Protein AF-A0A014NA94-F1 (afdb_monomer_lite)

Organism: NCBI:txid568076

pLDDT: mean 74.22, std 22.69, range [25.56, 96.12]

Secondary structure (DSSP, 8-state):
---PPPPHHHHHGGGSS-HHHHHHHHHHHHHHHHHHHHHTS-HHHHHHHH------SSHHHHHT-HHHHHHHT--TT-HHHHHHHHHHHHHSSS-HHHHT-GGGTEEEPPPS-GGGTTS--PPPPPPHHHHHHHHHHHT-GGGTT-HHHHHHHHHHHHHHHTT--S---PPPPPS--HHHHHHHHHHTS--SS-HHHHHHHHHHHHHHTT-PPPHHHHHHHHHHHHHHTTGGG------SSS--EEE-HHHHHHHHHHHHHHSS--SS----HHHHHHHHHTT---TTSSSPTTTHHHHHHHHHHHHHHHHHHHHHHHHHHT-PPPP------------------------------------------------

Foldseek 3Di:
DDPDDDDPVVVVVCVVQDLLNVLLVVLQVLLVVLQVVLVVDDPVLLCVAQNDPDAFPDNVCLVPALQNVQLVPQFLVVVLLLLLQLLCCRQQVHGVCVLQFVLQLGAADDDDDPPPPPDDDHGHDDDSLLSLLSSLVSSDCVCVSHSLLSSLLQVLLLCLLLQPQAAGQRRDDDDPFPLVVVLRVLNRDRDPGRSLVVLVVVQVVQVVVVHHHDLSSQLSNQLSVQSNVNNPPDNDFAPDVVTHRHGYSSSSVSSQRSVCVSCCDPVSDRDRSSSSCVSNVVVHDSCSTPDHSVCSSVSVVSNRSVSVVVSVVVVVVVVVVVDDPDPDPDDDDDDDDDDDDDDDDDDDDDDDDDDDDDDDDDDDDDDDDDDDDDD

Radius of gyration: 31.01 Å; chains: 1; bounding box: 112×70×84 Å

Sequence (375 aa):
MAPTSPSAEEWFNLAEASPLEIAACGFVQRWEAAVSEFNQREAHDLDSLLGPDRPPTDIQSWQKSWTKLEFERISKSNVHLLRAWKLCCNFLHASPIAILSPRHGITCERSESQETARSGNQYALWSEAFCQALSCLVCHPIWGQKAKRLTAAIQFAAICRLDDRRPWTLASYSTGCRDMKRLRKIVSSQRNQPLHELCENYSLEQMACGQEPSSHYMLFCHIGTYARENQGRMTNHSQDFPPRLAVHISDLEAITKAIHHHYPGSKRLDLMYSDIIGGAATKIRLQNAFPSSSELKNTHIRSFLNELRLVRQDVSSNKSVSRAPPPTTTTSITTTATEGASSRRPAGIEKKRKGAWGNRHKHDKRRREGGCEAE

Structure (mmCIF, N/CA/C/O backbone):
data_AF-A0A014NA94-F1
#
_entry.id   AF-A0A014NA94-F1
#
loop_
_atom_site.group_PDB
_atom_site.id
_atom_site.type_symbol
_atom_site.label_atom_id
_atom_site.label_alt_id
_atom_site.label_comp_id
_atom_site.label_asym_id
_atom_site.label_entity_id
_atom_site.label_seq_id
_atom_site.pdbx_PDB_ins_code
_atom_site.Cartn_x
_atom_site.Cartn_y
_atom_site.Cartn_z
_atom_site.occupancy
_atom_site.B_iso_or_equiv
_atom_site.auth_seq_id
_atom_site.auth_comp_id
_atom_site.auth_asym_id
_atom_site.auth_atom_id
_atom_site.pdbx_PDB_model_num
ATOM 1 N N . MET A 1 1 ? -31.174 -31.150 -18.984 1.00 37.06 1 MET A N 1
ATOM 2 C CA . MET A 1 1 ? -31.347 -30.112 -20.026 1.00 37.06 1 MET A CA 1
ATOM 3 C C . MET A 1 1 ? -30.171 -29.157 -19.930 1.00 37.06 1 MET A C 1
ATOM 5 O O . MET A 1 1 ? -29.740 -28.892 -18.815 1.00 37.06 1 MET A O 1
ATOM 9 N N . ALA A 1 2 ? -29.609 -28.718 -21.057 1.00 33.16 2 ALA A N 1
ATOM 10 C CA . ALA A 1 2 ? -28.526 -27.733 -21.054 1.00 33.16 2 ALA A CA 1
ATOM 11 C C . ALA A 1 2 ? -29.065 -26.346 -20.647 1.00 33.16 2 ALA A C 1
ATOM 13 O O . ALA A 1 2 ? -30.226 -26.063 -20.951 1.00 33.16 2 ALA A O 1
ATOM 14 N N . PRO A 1 3 ? -28.263 -25.484 -19.993 1.00 37.41 3 PRO A N 1
ATOM 15 C CA . PRO A 1 3 ? -28.647 -24.095 -19.785 1.00 37.41 3 PRO A CA 1
ATOM 16 C C . PRO A 1 3 ? -28.690 -23.394 -21.146 1.00 37.41 3 PRO A C 1
ATOM 18 O O . PRO A 1 3 ? -27.667 -23.241 -21.814 1.00 37.41 3 PRO A O 1
ATOM 21 N N . THR A 1 4 ? -29.886 -23.005 -21.577 1.00 45.97 4 THR A N 1
ATOM 22 C CA . THR A 1 4 ? -30.078 -22.162 -22.757 1.00 45.97 4 THR A CA 1
ATOM 23 C C . THR A 1 4 ? -29.421 -20.809 -22.521 1.00 45.97 4 THR A C 1
ATOM 25 O O . THR A 1 4 ? -29.659 -20.183 -21.489 1.00 45.97 4 THR A O 1
ATOM 28 N N . SER A 1 5 ? -28.604 -20.357 -23.473 1.00 41.91 5 SER A N 1
ATOM 29 C CA . SER A 1 5 ? -28.065 -18.997 -23.463 1.00 41.91 5 SER A CA 1
ATOM 30 C C . SER A 1 5 ? -29.211 -17.978 -23.380 1.00 41.91 5 SER A C 1
ATOM 32 O O . SER A 1 5 ? -30.205 -18.173 -24.086 1.00 41.91 5 SER A O 1
ATOM 34 N N . PRO A 1 6 ? -29.089 -16.914 -22.564 1.00 41.91 6 PRO A N 1
ATOM 35 C CA . PRO A 1 6 ? -30.139 -15.910 -22.426 1.00 41.91 6 PRO A CA 1
ATOM 36 C C . PRO A 1 6 ? -30.446 -15.237 -23.767 1.00 41.91 6 PRO A C 1
ATOM 38 O O . PRO A 1 6 ? -29.548 -15.050 -24.599 1.00 41.91 6 PRO A O 1
ATOM 41 N N . SER A 1 7 ? -31.718 -14.903 -23.983 1.00 51.91 7 SER A N 1
ATOM 42 C CA . SER A 1 7 ? -32.206 -14.366 -25.255 1.00 51.91 7 SER A CA 1
ATOM 43 C C . SER A 1 7 ? -31.664 -12.955 -25.510 1.00 51.91 7 SER A C 1
ATOM 45 O O . SER A 1 7 ? -31.236 -12.257 -24.590 1.00 51.91 7 SER A O 1
ATOM 47 N N . ALA A 1 8 ? -31.698 -12.495 -26.764 1.00 39.84 8 ALA A N 1
ATOM 48 C CA . ALA A 1 8 ? -31.240 -11.146 -27.106 1.00 39.84 8 ALA A CA 1
ATOM 49 C C . ALA A 1 8 ? -31.996 -10.036 -26.342 1.00 39.84 8 ALA A C 1
ATOM 51 O O . ALA A 1 8 ? -31.423 -8.980 -26.089 1.00 39.84 8 ALA A O 1
ATOM 52 N N . GLU A 1 9 ? -33.241 -10.280 -25.921 1.00 39.38 9 GLU A N 1
ATOM 53 C CA . GLU A 1 9 ? -34.047 -9.327 -25.144 1.00 39.38 9 GLU A CA 1
ATOM 54 C C . GLU A 1 9 ? -33.612 -9.260 -23.668 1.00 39.38 9 GLU A C 1
ATOM 56 O O . GLU A 1 9 ? -33.611 -8.182 -23.075 1.00 39.38 9 GLU A O 1
ATOM 61 N N . GLU A 1 10 ? -33.121 -10.363 -23.090 1.00 44.69 10 GLU A N 1
ATOM 62 C CA . GLU A 1 10 ? -32.532 -10.364 -21.739 1.00 44.69 10 GLU A CA 1
ATOM 63 C C . GLU A 1 10 ? -31.218 -9.563 -21.677 1.00 44.69 10 GLU A C 1
ATOM 65 O O . GLU A 1 10 ? -30.875 -9.013 -20.629 1.00 44.69 10 GLU A O 1
ATOM 70 N N . TRP A 1 11 ? -30.511 -9.415 -22.805 1.00 41.38 11 TRP A N 1
ATOM 71 C CA . TRP A 1 11 ? -29.369 -8.499 -22.921 1.00 41.38 11 TRP A CA 1
ATOM 72 C C . TRP A 1 11 ? -29.777 -7.027 -23.070 1.00 41.38 11 TRP A C 1
ATOM 74 O O . TRP A 1 11 ? -28.987 -6.154 -22.715 1.00 41.38 11 TRP A O 1
ATOM 84 N N . PHE A 1 12 ? -30.986 -6.722 -23.555 1.00 36.75 12 PHE A N 1
ATOM 85 C CA . PHE A 1 12 ? -31.452 -5.338 -23.708 1.00 36.75 12 PHE A CA 1
ATOM 86 C C . PHE A 1 12 ? -31.904 -4.707 -22.383 1.00 36.75 12 PHE A C 1
ATOM 88 O O . PHE A 1 12 ? -31.668 -3.520 -22.171 1.00 36.75 12 PHE A O 1
ATOM 95 N N . ASN A 1 13 ? -32.431 -5.492 -21.438 1.00 40.06 13 ASN A N 1
ATOM 96 C CA . ASN A 1 13 ? -32.772 -4.994 -20.094 1.00 40.06 13 ASN A CA 1
ATOM 97 C C . ASN A 1 13 ? -31.542 -4.698 -19.205 1.00 40.06 13 ASN A C 1
ATOM 99 O O . ASN A 1 13 ? -31.680 -4.127 -18.127 1.00 40.06 13 ASN A O 1
ATOM 103 N N . LEU A 1 14 ? -30.321 -5.000 -19.666 1.00 41.44 14 LEU A N 1
ATOM 104 C CA . LEU A 1 14 ? -29.081 -4.502 -19.053 1.00 41.44 14 LEU A CA 1
ATOM 105 C C . LEU A 1 14 ? -28.771 -3.032 -19.409 1.00 41.44 14 LEU A C 1
ATOM 107 O O . LEU A 1 14 ? -27.775 -2.500 -18.926 1.00 41.44 14 LEU A O 1
ATOM 111 N N . ALA A 1 15 ? -29.608 -2.365 -20.215 1.00 39.06 15 ALA A N 1
ATOM 112 C CA . ALA A 1 15 ? -29.442 -0.957 -20.579 1.00 39.06 15 ALA A CA 1
ATOM 113 C C . ALA A 1 15 ? -29.847 0.047 -19.477 1.00 39.06 15 ALA A C 1
ATOM 115 O O . ALA A 1 15 ? -29.429 1.201 -19.546 1.00 39.06 15 ALA A O 1
ATOM 116 N N . GLU A 1 16 ? -30.623 -0.357 -18.461 1.00 53.88 16 GLU A N 1
ATOM 117 C CA . GLU A 1 16 ? -30.972 0.531 -17.333 1.00 53.88 16 GLU A CA 1
ATOM 118 C C . GLU A 1 16 ? -29.813 0.710 -16.339 1.00 53.88 16 GLU A C 1
ATOM 120 O O . GLU A 1 16 ? -29.640 1.783 -15.759 1.00 53.88 16 GLU A O 1
ATOM 125 N N . ALA A 1 17 ? -28.985 -0.322 -16.155 1.00 58.34 17 ALA A N 1
ATOM 126 C CA . ALA A 1 17 ? -27.834 -0.258 -15.265 1.00 58.34 17 ALA A CA 1
ATOM 127 C C . ALA A 1 17 ? -26.659 0.432 -15.967 1.00 58.34 17 ALA A C 1
ATOM 129 O O . ALA A 1 17 ? -26.049 -0.115 -16.888 1.00 58.34 17 ALA A O 1
ATOM 130 N N . SER A 1 18 ? -26.284 1.619 -15.483 1.00 73.12 18 SER A N 1
ATOM 131 C CA . SER A 1 18 ? -25.073 2.300 -15.947 1.00 73.12 18 SER A CA 1
ATOM 132 C C . SER A 1 18 ? -23.852 1.364 -15.870 1.00 73.12 18 SER A C 1
ATOM 134 O O . SER A 1 18 ? -23.713 0.629 -14.886 1.00 73.12 18 SER A O 1
ATOM 136 N N . PRO A 1 19 ? -22.902 1.446 -16.825 1.00 79.50 19 PRO A N 1
ATOM 137 C CA . PRO A 1 19 ? -21.524 0.983 -16.665 1.00 79.50 19 PRO A CA 1
ATOM 138 C C . PRO A 1 19 ? -20.988 0.991 -15.225 1.00 79.50 19 PRO A C 1
ATOM 140 O O . PRO A 1 19 ? -20.464 -0.012 -14.729 1.00 79.50 19 PRO A O 1
ATOM 143 N N . LEU A 1 20 ? -21.157 2.121 -14.535 1.00 80.69 20 LEU A N 1
ATOM 144 C CA . LEU A 1 20 ? -20.650 2.325 -13.183 1.00 80.69 20 LEU A CA 1
ATOM 145 C C . LEU A 1 20 ? -21.376 1.472 -12.147 1.00 80.69 20 LEU A C 1
ATOM 147 O O . LEU A 1 20 ? -20.749 0.966 -11.219 1.00 80.69 20 LEU A O 1
ATOM 151 N N . GLU A 1 21 ? -22.675 1.262 -12.325 1.00 83.38 21 GLU A N 1
ATOM 152 C CA . GLU A 1 21 ? -23.469 0.413 -11.451 1.00 83.38 21 GLU A CA 1
ATOM 153 C C . GLU A 1 21 ? -23.086 -1.061 -11.598 1.00 83.38 21 GLU A C 1
ATOM 155 O O . GLU A 1 21 ? -22.894 -1.735 -10.588 1.00 83.38 21 GLU A O 1
ATOM 160 N N . ILE A 1 22 ? -22.870 -1.544 -12.826 1.00 83.88 22 ILE A N 1
ATOM 161 C CA . ILE A 1 22 ? -22.390 -2.913 -13.075 1.00 83.88 22 ILE A CA 1
ATOM 162 C C . ILE A 1 22 ? -21.017 -3.121 -12.417 1.00 83.88 22 ILE A C 1
ATOM 164 O O . ILE A 1 22 ? -20.804 -4.104 -11.701 1.00 83.88 22 ILE A O 1
ATOM 168 N N . ALA A 1 23 ? -20.091 -2.174 -12.600 1.00 84.00 23 ALA A N 1
ATOM 169 C CA . ALA A 1 23 ? -18.759 -2.235 -12.004 1.00 84.00 23 ALA A CA 1
ATOM 170 C C . ALA A 1 23 ? -18.796 -2.177 -10.463 1.00 84.00 23 ALA A C 1
ATOM 172 O O . ALA A 1 23 ? -18.099 -2.952 -9.799 1.00 84.00 23 ALA A O 1
ATOM 173 N N . ALA A 1 24 ? -19.635 -1.309 -9.889 1.00 87.50 24 ALA A N 1
ATOM 174 C CA . ALA A 1 24 ? -19.841 -1.191 -8.448 1.00 87.50 24 ALA A CA 1
ATOM 175 C C . ALA A 1 24 ? -20.487 -2.453 -7.852 1.00 87.50 24 ALA A C 1
ATOM 177 O O . ALA A 1 24 ? -20.010 -2.961 -6.841 1.00 87.50 24 ALA A O 1
ATOM 178 N N . CYS A 1 25 ? -21.511 -3.025 -8.491 1.00 89.00 25 CYS A N 1
ATOM 179 C CA . CYS A 1 25 ? -22.118 -4.291 -8.068 1.00 89.00 25 CYS A CA 1
ATOM 180 C C . CYS A 1 25 ? -21.107 -5.448 -8.116 1.00 89.00 25 CYS A C 1
ATOM 182 O O . CYS A 1 25 ? -20.992 -6.207 -7.153 1.00 89.00 25 CYS A O 1
ATOM 184 N N . GLY A 1 26 ? -20.287 -5.530 -9.170 1.00 87.69 26 GLY A N 1
ATOM 185 C CA . GLY A 1 26 ? -19.186 -6.493 -9.243 1.00 87.69 26 GLY A CA 1
ATOM 186 C C . GLY A 1 26 ? -18.105 -6.273 -8.174 1.00 87.69 26 GLY A C 1
ATOM 187 O O . GLY A 1 26 ? -17.445 -7.226 -7.759 1.00 87.69 26 GLY A O 1
ATOM 188 N N . PHE A 1 27 ? -17.908 -5.040 -7.693 1.00 88.25 27 PHE A N 1
ATOM 189 C CA . PHE A 1 27 ? -17.065 -4.759 -6.526 1.00 88.25 27 PHE A CA 1
ATOM 190 C C . PHE A 1 27 ? -17.717 -5.259 -5.230 1.00 88.25 27 PHE A C 1
ATOM 192 O O . PHE A 1 27 ? -17.044 -5.921 -4.439 1.00 88.25 27 PHE A O 1
ATOM 199 N N . VAL A 1 28 ? -19.010 -4.983 -5.018 1.00 89.81 28 VAL A N 1
ATOM 200 C CA . VAL A 1 28 ? -19.770 -5.427 -3.833 1.00 89.81 28 VAL A CA 1
ATOM 201 C C . VAL A 1 28 ? -19.714 -6.948 -3.690 1.00 89.81 28 VAL A C 1
ATOM 203 O O . VAL A 1 28 ? -19.371 -7.434 -2.618 1.00 89.81 28 VAL A O 1
ATOM 206 N N . GLN A 1 29 ? -19.915 -7.697 -4.778 1.00 90.94 29 GLN A N 1
ATOM 207 C CA . GLN A 1 29 ? -19.801 -9.161 -4.775 1.00 90.94 29 GLN A CA 1
ATOM 208 C C . GLN A 1 29 ? -18.409 -9.648 -4.334 1.00 90.94 29 GLN A C 1
ATOM 210 O O . GLN A 1 29 ? -18.301 -10.573 -3.529 1.00 90.94 29 GLN A O 1
ATOM 215 N N . ARG A 1 30 ? -17.324 -9.008 -4.807 1.00 89.31 30 ARG A N 1
ATOM 216 C CA . ARG A 1 30 ? -15.955 -9.334 -4.355 1.00 89.31 30 ARG A CA 1
ATOM 217 C C . ARG A 1 30 ? -15.745 -9.009 -2.878 1.00 89.31 30 ARG A C 1
ATOM 219 O O . ARG A 1 30 ? -15.059 -9.762 -2.195 1.00 89.31 30 ARG A O 1
ATOM 226 N N . TRP A 1 31 ? -16.315 -7.907 -2.393 1.00 90.38 31 TRP A N 1
ATOM 227 C CA . TRP A 1 31 ? -16.280 -7.545 -0.977 1.00 90.38 31 TRP A CA 1
ATOM 228 C C . TRP A 1 31 ? -17.009 -8.583 -0.111 1.00 90.38 31 TRP A C 1
ATOM 230 O O . TRP A 1 31 ? -16.447 -9.051 0.874 1.00 90.38 31 TRP A O 1
ATOM 240 N N . GLU A 1 32 ? -18.225 -8.981 -0.485 1.00 91.06 32 GLU A N 1
ATOM 241 C CA . GLU A 1 32 ? -19.022 -9.961 0.264 1.00 91.06 32 GLU A CA 1
ATOM 242 C C . GLU A 1 32 ? -18.348 -11.338 0.302 1.00 91.06 32 GLU A C 1
ATOM 244 O O . GLU A 1 32 ? -18.256 -11.946 1.369 1.00 91.06 32 GLU A O 1
ATOM 249 N N . ALA A 1 33 ? -17.791 -11.788 -0.828 1.00 89.81 33 ALA A N 1
ATOM 250 C CA . ALA A 1 33 ? -16.970 -12.994 -0.890 1.00 89.81 33 ALA A CA 1
ATOM 251 C C . ALA A 1 33 ? -15.737 -12.903 0.028 1.00 89.81 33 ALA A C 1
ATOM 253 O O . ALA A 1 33 ? -15.497 -13.820 0.809 1.00 89.81 33 ALA A O 1
ATOM 254 N N . ALA A 1 34 ? -14.999 -11.787 -0.006 1.00 87.88 34 ALA A N 1
ATOM 255 C CA . ALA A 1 34 ? -13.818 -11.581 0.834 1.00 87.88 34 ALA A CA 1
ATOM 256 C C . ALA A 1 34 ? -14.146 -11.545 2.340 1.00 87.88 34 ALA A C 1
ATOM 258 O O . ALA A 1 34 ? -13.392 -12.093 3.140 1.00 87.88 34 ALA A O 1
ATOM 259 N N . VAL A 1 35 ? -15.281 -10.953 2.730 1.00 88.56 35 VAL A N 1
ATOM 260 C CA . VAL A 1 35 ? -15.764 -10.962 4.125 1.00 88.56 35 VAL A CA 1
ATOM 261 C C . VAL A 1 35 ? -16.215 -12.354 4.556 1.00 88.56 35 VAL A C 1
ATOM 263 O O . VAL A 1 35 ? -15.929 -12.759 5.680 1.00 88.56 35 VAL A O 1
ATOM 266 N N . SER A 1 36 ? -16.890 -13.103 3.681 1.00 87.88 36 SER A N 1
ATOM 267 C CA . SER A 1 36 ? -17.268 -14.493 3.958 1.00 87.88 36 SER A CA 1
ATOM 268 C C . SER A 1 36 ? -16.032 -15.375 4.157 1.00 87.88 36 SER A C 1
ATOM 270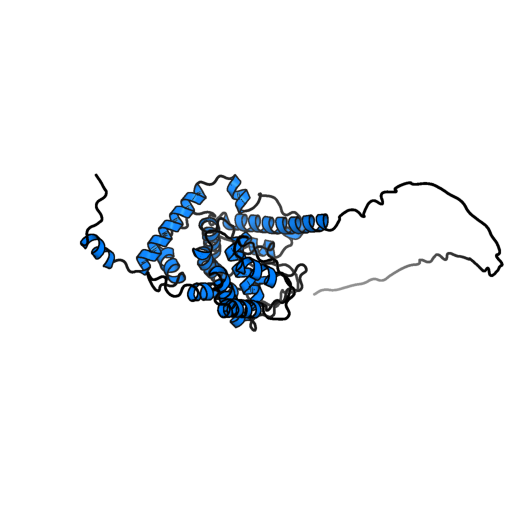 O O . SER A 1 36 ? -15.950 -16.092 5.150 1.00 87.88 36 SER A O 1
ATOM 272 N N . GLU A 1 37 ? -15.037 -15.260 3.273 1.00 87.06 37 GLU A N 1
ATOM 273 C CA . GLU A 1 37 ? -13.762 -15.977 3.383 1.00 87.06 37 GLU A CA 1
ATOM 274 C C . GLU A 1 37 ? -13.002 -15.592 4.662 1.00 87.06 37 GLU A C 1
ATOM 276 O O . GLU A 1 37 ? -12.490 -16.461 5.363 1.00 87.06 37 GLU A O 1
ATOM 281 N N . PHE A 1 38 ? -12.954 -14.300 5.009 1.00 84.25 38 PHE A N 1
ATOM 282 C CA . PHE A 1 38 ? -12.301 -13.845 6.235 1.00 84.25 38 PHE A CA 1
ATOM 283 C C . PHE A 1 38 ? -13.004 -14.372 7.492 1.00 84.25 38 PHE A C 1
ATOM 285 O O . PHE A 1 38 ? -12.339 -14.819 8.422 1.00 84.25 38 PHE A O 1
ATOM 292 N N . ASN A 1 39 ? -14.338 -14.354 7.527 1.00 83.00 39 ASN A N 1
ATOM 293 C CA . ASN A 1 39 ? -15.117 -14.788 8.690 1.00 83.00 39 ASN A CA 1
ATOM 294 C C . ASN A 1 39 ? -15.151 -16.319 8.877 1.00 83.00 39 ASN A C 1
ATOM 296 O O . ASN A 1 39 ? -15.593 -16.782 9.925 1.00 83.00 39 ASN A O 1
ATOM 300 N N . GLN A 1 40 ? -14.683 -17.100 7.897 1.00 82.38 40 GLN A N 1
ATOM 301 C CA . GLN A 1 40 ? -14.474 -18.551 8.019 1.00 82.38 40 GLN A CA 1
ATOM 302 C C . GLN A 1 40 ? -13.129 -18.919 8.674 1.00 82.38 40 GLN A C 1
ATOM 304 O O . GLN A 1 40 ? -12.876 -20.096 8.920 1.00 82.38 40 GLN A O 1
ATOM 309 N N . ARG A 1 41 ? -12.257 -17.937 8.938 1.00 78.94 41 ARG A N 1
ATOM 310 C CA . ARG A 1 41 ? -10.919 -18.150 9.506 1.00 78.94 41 ARG A CA 1
ATOM 311 C C . ARG A 1 41 ? -10.956 -18.383 11.014 1.00 78.94 41 ARG A C 1
ATOM 313 O O . ARG A 1 41 ? -11.792 -17.826 11.725 1.00 78.94 41 ARG A O 1
ATOM 320 N N . GLU A 1 42 ? -10.023 -19.189 11.509 1.00 71.31 42 GLU A N 1
ATOM 321 C CA . GLU A 1 42 ? -9.949 -19.539 12.928 1.00 71.31 42 GLU A CA 1
ATOM 322 C C . GLU A 1 42 ? -9.236 -18.454 13.751 1.00 71.31 42 GLU A C 1
ATOM 324 O O . GLU A 1 42 ? -8.530 -17.590 13.230 1.00 71.31 42 GLU A O 1
ATOM 329 N N . ALA A 1 43 ? -9.348 -18.519 15.082 1.00 60.81 43 ALA A N 1
ATOM 330 C CA . ALA A 1 43 ? -8.683 -17.571 15.982 1.00 60.81 43 ALA A CA 1
ATOM 331 C C . ALA A 1 43 ? -7.148 -17.519 15.793 1.00 60.81 43 ALA A C 1
ATOM 333 O O . ALA A 1 43 ? -6.540 -16.463 15.975 1.00 60.81 43 ALA A O 1
ATOM 334 N N . HIS A 1 44 ? -6.523 -18.625 15.372 1.00 61.22 44 HIS A N 1
ATOM 335 C CA . HIS A 1 44 ? -5.097 -18.683 15.030 1.00 61.22 44 HIS A CA 1
ATOM 336 C C . HIS A 1 44 ? -4.732 -17.802 13.815 1.00 61.22 44 HIS A C 1
ATOM 338 O O . HIS A 1 44 ? -3.637 -17.238 13.752 1.00 61.22 44 HIS A O 1
ATOM 344 N N . ASP A 1 45 ? -5.650 -17.598 12.870 1.00 74.88 45 ASP A N 1
ATOM 345 C CA . ASP A 1 45 ? -5.404 -16.747 11.702 1.00 74.88 45 ASP A CA 1
ATOM 346 C C . ASP A 1 45 ? -5.341 -15.261 12.079 1.00 74.88 45 ASP A C 1
ATOM 348 O O . ASP A 1 45 ? -4.680 -14.466 11.404 1.00 74.88 45 ASP A O 1
ATOM 352 N N . LEU A 1 46 ? -5.944 -14.882 13.211 1.00 81.38 46 LEU A N 1
ATOM 353 C CA . LEU A 1 46 ? -5.811 -13.544 13.776 1.00 81.38 46 LEU A CA 1
ATOM 354 C C . LEU A 1 46 ? -4.403 -13.293 14.345 1.00 81.38 46 LEU A C 1
ATOM 356 O O . LEU A 1 46 ? -3.873 -12.189 14.206 1.00 81.38 46 LEU A O 1
ATOM 360 N N . ASP A 1 47 ? -3.760 -14.318 14.911 1.00 84.88 47 ASP A N 1
ATOM 361 C CA . ASP A 1 47 ? -2.343 -14.284 15.294 1.00 84.88 47 ASP A CA 1
ATOM 362 C C . ASP A 1 47 ? -1.429 -14.183 14.060 1.00 84.88 47 ASP A C 1
ATOM 364 O O . ASP A 1 47 ? -0.427 -13.470 14.102 1.00 84.88 47 ASP A O 1
ATOM 368 N N . SER A 1 48 ? -1.801 -14.803 12.936 1.00 83.88 48 SER A N 1
ATOM 369 C CA . SER A 1 48 ? -1.096 -14.650 11.651 1.00 83.88 48 SER A CA 1
ATOM 370 C C . SER A 1 48 ? -1.231 -13.235 11.058 1.00 83.88 48 SER A C 1
ATOM 372 O O . SER A 1 48 ? -0.283 -12.696 10.484 1.00 83.88 48 SER A O 1
ATOM 374 N N . LEU A 1 49 ? -2.393 -12.595 11.239 1.00 87.12 49 LEU A N 1
ATOM 375 C CA . LEU A 1 49 ? -2.710 -11.257 10.721 1.00 87.12 49 LEU A CA 1
ATOM 376 C C . LEU A 1 49 ? -2.144 -10.107 11.572 1.00 87.12 49 LEU A C 1
ATOM 378 O O . LEU A 1 49 ? -1.689 -9.094 11.035 1.00 87.12 49 LEU A O 1
ATOM 382 N N . LEU A 1 50 ? -2.235 -10.223 12.900 1.00 89.56 50 LEU A N 1
ATOM 383 C CA . LEU A 1 50 ? -1.891 -9.164 13.857 1.00 89.56 50 LEU A CA 1
ATOM 384 C C . LEU A 1 50 ? -0.583 -9.430 14.608 1.00 89.56 50 LEU A C 1
ATOM 386 O O . LEU A 1 50 ? -0.107 -8.552 15.326 1.00 89.56 50 LEU A O 1
ATOM 390 N N . GLY A 1 51 ? -0.024 -10.634 14.491 1.00 88.12 51 GLY A N 1
ATOM 391 C CA . GLY A 1 51 ? 0.963 -11.155 15.428 1.00 88.12 51 GLY A CA 1
ATOM 392 C C . GLY A 1 51 ? 0.344 -11.609 16.750 1.00 88.12 51 GLY A C 1
ATOM 393 O O . GLY A 1 51 ? -0.805 -11.267 17.053 1.00 88.12 51 GLY A O 1
ATOM 394 N N . PRO A 1 52 ? 1.103 -12.342 17.580 1.00 85.94 52 PRO A N 1
ATOM 395 C CA . PRO A 1 52 ? 0.602 -12.883 18.836 1.00 85.94 52 PRO A CA 1
ATOM 396 C C . PRO A 1 52 ? 0.290 -11.776 19.843 1.00 85.94 52 PRO A C 1
ATOM 398 O O . PRO A 1 52 ? 1.048 -10.803 19.957 1.00 85.94 52 PRO A O 1
ATOM 401 N N . ASP A 1 53 ? -0.792 -11.948 20.605 1.00 85.75 53 ASP A N 1
ATOM 402 C CA . ASP A 1 53 ? -1.159 -11.002 21.660 1.00 85.75 53 ASP A CA 1
ATOM 403 C C . ASP A 1 53 ? -0.165 -11.089 22.821 1.00 85.75 53 ASP A C 1
ATOM 405 O O . ASP A 1 53 ? -0.159 -12.030 23.618 1.00 85.75 53 ASP A O 1
ATOM 409 N N . ARG A 1 54 ? 0.784 -10.152 22.845 1.00 81.94 54 ARG A N 1
ATOM 410 C CA . ARG A 1 54 ? 1.903 -10.136 23.788 1.00 81.94 54 ARG A CA 1
ATOM 411 C C . ARG A 1 54 ? 2.293 -8.701 24.107 1.00 81.94 54 ARG A C 1
ATOM 413 O O . ARG A 1 54 ? 2.389 -7.893 23.174 1.00 81.94 54 ARG A O 1
ATOM 420 N N . PRO A 1 55 ? 2.639 -8.400 25.372 1.00 80.69 55 PRO A N 1
ATOM 421 C CA . PRO A 1 55 ? 3.073 -7.069 25.767 1.00 80.69 55 PRO A CA 1
ATOM 422 C C . PRO A 1 55 ? 4.298 -6.590 24.960 1.00 80.69 55 PRO A C 1
ATOM 424 O O . PRO A 1 55 ? 5.044 -7.402 24.386 1.00 80.69 55 PRO A O 1
ATOM 427 N N . PRO A 1 56 ? 4.534 -5.266 24.911 1.00 78.88 56 PRO A N 1
ATOM 428 C CA . PRO A 1 56 ? 5.737 -4.704 24.312 1.00 78.88 56 PRO A CA 1
ATOM 429 C C . PRO A 1 56 ? 6.993 -5.328 24.925 1.00 78.88 56 PRO A C 1
ATOM 431 O O . PRO A 1 56 ? 7.081 -5.488 26.138 1.00 78.88 56 PRO A O 1
ATOM 434 N N . THR A 1 57 ? 8.000 -5.618 24.099 1.00 76.88 57 THR A N 1
ATOM 435 C CA . THR A 1 57 ? 9.297 -6.138 24.574 1.00 76.88 57 THR A CA 1
ATOM 436 C C . THR A 1 57 ? 10.016 -5.163 25.515 1.00 76.88 57 THR A C 1
ATOM 438 O O . THR A 1 57 ? 10.807 -5.588 26.345 1.00 76.88 57 THR A O 1
ATOM 441 N N . ASP A 1 58 ? 9.734 -3.865 25.395 1.00 81.81 58 ASP A N 1
ATOM 442 C CA . ASP A 1 58 ? 10.123 -2.844 26.366 1.00 81.81 58 ASP A CA 1
ATOM 443 C C . ASP A 1 58 ? 8.869 -2.067 26.782 1.00 81.81 58 ASP A C 1
ATOM 445 O O . ASP A 1 58 ? 8.401 -1.168 26.077 1.00 81.81 58 ASP A O 1
ATOM 449 N N . ILE A 1 59 ? 8.291 -2.472 27.914 1.00 80.62 59 ILE A N 1
ATOM 450 C CA . ILE A 1 59 ? 7.065 -1.879 28.454 1.00 80.62 59 ILE A CA 1
ATOM 451 C C . ILE A 1 59 ? 7.320 -0.432 28.894 1.00 80.62 59 ILE A C 1
ATOM 453 O O . ILE A 1 59 ? 6.470 0.423 28.661 1.00 80.62 59 ILE A O 1
ATOM 457 N N . GLN A 1 60 ? 8.476 -0.125 29.492 1.00 77.00 60 GLN A N 1
ATOM 458 C CA . GLN A 1 60 ? 8.747 1.215 30.023 1.00 77.00 60 GLN A CA 1
ATOM 459 C C . GLN A 1 60 ? 8.936 2.246 28.904 1.00 77.00 60 GLN A C 1
ATOM 461 O O . GLN A 1 60 ? 8.402 3.352 29.003 1.00 77.00 60 GLN A O 1
ATOM 466 N N . SER A 1 61 ? 9.634 1.878 27.824 1.00 81.25 61 SER A N 1
ATOM 467 C CA . SER A 1 61 ? 9.736 2.708 26.620 1.00 81.25 61 SER A CA 1
ATOM 468 C C . SER A 1 61 ? 8.373 2.887 25.947 1.00 81.25 61 SER A C 1
ATOM 470 O O . SER A 1 61 ? 7.996 4.016 25.638 1.00 81.25 61 SER A O 1
ATOM 472 N N . TRP A 1 62 ? 7.586 1.813 25.793 1.00 83.81 62 TRP A N 1
ATOM 473 C CA . TRP A 1 62 ? 6.247 1.896 25.197 1.00 83.81 62 TRP A CA 1
ATOM 474 C C . TRP A 1 62 ? 5.302 2.814 25.981 1.00 83.81 62 TRP A C 1
ATOM 476 O O . TRP A 1 62 ? 4.664 3.681 25.383 1.00 83.81 62 TRP A O 1
ATOM 486 N N . GLN A 1 63 ? 5.242 2.670 27.309 1.00 82.50 63 GLN A N 1
ATOM 487 C CA . GLN A 1 63 ? 4.361 3.470 28.170 1.00 82.50 63 GLN A CA 1
ATOM 488 C C . GLN A 1 63 ? 4.672 4.973 28.118 1.00 82.50 63 GLN A C 1
ATOM 490 O O . GLN A 1 63 ? 3.767 5.784 28.282 1.00 82.50 63 GLN A O 1
ATOM 495 N N . LYS A 1 64 ? 5.931 5.343 27.853 1.00 81.12 64 LYS A N 1
ATOM 496 C CA . LYS A 1 64 ? 6.382 6.736 27.698 1.00 81.12 64 LYS A CA 1
ATOM 497 C C . LYS A 1 64 ? 6.408 7.215 26.239 1.00 81.12 64 LYS A C 1
ATOM 499 O O . LYS A 1 64 ? 6.839 8.335 25.980 1.00 81.12 64 LYS A O 1
ATOM 504 N N . SER A 1 65 ? 6.004 6.381 25.279 1.00 79.75 65 SER A N 1
ATOM 505 C CA . SER A 1 65 ? 6.104 6.713 23.856 1.00 79.75 65 SER A CA 1
ATOM 506 C C . SER A 1 65 ? 4.940 7.583 23.377 1.00 79.75 65 SER A C 1
ATOM 508 O O . SER A 1 65 ? 3.774 7.296 23.647 1.00 79.75 65 SER A O 1
ATOM 510 N N . TRP A 1 66 ? 5.254 8.605 22.577 1.00 80.31 66 TRP A N 1
ATOM 511 C CA . TRP A 1 66 ? 4.251 9.415 21.878 1.00 80.31 66 TRP A CA 1
ATOM 512 C C . TRP A 1 66 ? 3.337 8.573 20.983 1.00 80.31 66 TRP A C 1
ATOM 514 O O . TRP A 1 66 ? 2.137 8.812 20.945 1.00 80.31 66 TRP A O 1
ATOM 524 N N . THR A 1 67 ? 3.876 7.533 20.343 1.00 83.00 67 THR A N 1
ATOM 525 C CA . THR A 1 67 ? 3.102 6.574 19.542 1.00 83.00 67 THR A CA 1
ATOM 526 C C . THR A 1 67 ? 1.985 5.902 20.345 1.00 83.00 67 THR A C 1
ATOM 528 O O . THR A 1 67 ? 0.876 5.750 19.840 1.00 83.00 67 THR A O 1
ATOM 531 N N . LYS A 1 68 ? 2.236 5.530 21.611 1.00 87.06 68 LYS A N 1
ATOM 532 C CA . LYS A 1 68 ? 1.186 4.992 22.485 1.00 87.06 68 LYS A CA 1
ATOM 533 C C . LYS A 1 68 ? 0.106 6.037 22.752 1.00 87.06 68 LYS A C 1
ATOM 535 O O . LYS A 1 68 ? -1.068 5.728 22.575 1.00 87.06 68 LYS A O 1
ATOM 540 N N . LEU A 1 69 ? 0.500 7.248 23.154 1.00 85.50 69 LEU A N 1
ATOM 541 C CA . LEU A 1 69 ? -0.435 8.342 23.446 1.00 85.50 69 LEU A CA 1
ATOM 542 C C . LEU A 1 69 ? -1.317 8.669 22.234 1.00 85.50 69 LEU A C 1
ATOM 544 O O . LEU A 1 69 ? -2.514 8.896 22.383 1.00 85.50 69 LEU A O 1
ATOM 548 N N . GLU A 1 70 ? -0.736 8.646 21.036 1.00 86.00 70 GLU A N 1
ATOM 549 C CA . GLU A 1 70 ? -1.450 8.899 19.790 1.00 86.00 70 GLU A CA 1
ATOM 550 C C . GLU A 1 70 ? -2.420 7.761 19.439 1.00 86.00 70 GLU A C 1
ATOM 552 O O . GLU A 1 70 ? -3.569 8.012 19.082 1.00 86.00 70 GLU A O 1
ATOM 557 N N . PHE A 1 71 ? -2.020 6.498 19.614 1.00 90.00 71 PHE A N 1
ATOM 558 C CA . PHE A 1 71 ? -2.909 5.357 19.365 1.00 90.00 71 PHE A CA 1
ATOM 559 C C . PHE A 1 71 ? -3.988 5.186 20.446 1.00 90.00 71 PHE A C 1
ATOM 561 O O . PHE A 1 71 ? -5.056 4.641 20.168 1.00 90.00 71 PHE A O 1
ATOM 568 N N . GLU A 1 72 ? -3.777 5.695 21.663 1.00 90.25 72 GLU A N 1
ATOM 569 C CA . GLU A 1 72 ? -4.817 5.744 22.698 1.00 90.25 72 GLU A CA 1
ATOM 570 C C . GLU A 1 72 ? -5.972 6.696 22.344 1.00 90.25 72 GLU A C 1
ATOM 572 O O . GLU A 1 72 ? -7.081 6.492 22.842 1.00 90.25 72 GLU A O 1
ATOM 577 N N . ARG A 1 73 ? -5.760 7.645 21.415 1.00 89.88 73 ARG A N 1
ATOM 578 C CA . ARG A 1 73 ? -6.808 8.519 20.849 1.00 89.88 73 ARG A CA 1
ATOM 579 C C . ARG A 1 73 ? -7.742 7.802 19.867 1.00 89.88 73 ARG A C 1
ATOM 581 O O . ARG A 1 73 ? -8.779 8.363 19.517 1.00 89.88 73 ARG A O 1
ATOM 588 N N . ILE A 1 74 ? -7.415 6.580 19.423 1.00 92.38 74 ILE A N 1
ATOM 589 C CA . ILE A 1 74 ? -8.272 5.810 18.509 1.00 92.38 74 ILE A CA 1
ATOM 590 C C . ILE A 1 74 ? -9.607 5.499 19.194 1.00 92.38 74 ILE A C 1
ATOM 592 O O . ILE A 1 74 ? -9.667 4.831 20.229 1.00 92.38 74 ILE A O 1
ATOM 596 N N . SER A 1 75 ? -10.690 5.951 18.571 1.00 90.50 75 SER A N 1
ATOM 597 C CA . SER A 1 75 ? -12.059 5.815 19.053 1.00 90.50 75 SER A CA 1
ATOM 598 C C . SER A 1 75 ? -13.025 5.452 17.915 1.00 90.50 75 SER A C 1
ATOM 600 O O . SER A 1 75 ? -12.635 5.284 16.757 1.00 90.50 75 SER A O 1
ATOM 602 N N . LYS A 1 76 ? -14.321 5.351 18.236 1.00 87.56 76 LYS A N 1
ATOM 603 C CA . LYS A 1 76 ? -15.378 5.032 17.263 1.00 87.56 76 LYS A CA 1
ATOM 604 C C . LYS A 1 76 ? -15.536 6.091 16.157 1.00 87.56 76 LYS A C 1
ATOM 606 O O . LYS A 1 76 ? -16.102 5.761 15.119 1.00 87.56 76 LYS A O 1
ATOM 611 N N . SER A 1 77 ? -15.039 7.320 16.344 1.00 88.12 77 SER A N 1
ATOM 612 C CA . SER A 1 77 ? -15.094 8.383 15.326 1.00 88.12 77 SER A CA 1
ATOM 613 C C . SER A 1 77 ? -14.065 8.221 14.202 1.00 88.12 77 SER A C 1
ATOM 615 O O . SER A 1 77 ? -14.219 8.835 13.150 1.00 88.12 77 SER A O 1
ATOM 617 N N . ASN A 1 78 ? -13.044 7.367 14.356 1.00 91.75 78 ASN A N 1
ATOM 618 C CA . ASN A 1 78 ? -12.014 7.135 13.335 1.00 91.75 78 ASN A CA 1
ATOM 619 C C . ASN A 1 78 ? -12.518 6.216 12.197 1.00 91.75 78 ASN A C 1
ATOM 621 O O . ASN A 1 78 ? -11.902 5.200 11.869 1.00 91.75 78 ASN A O 1
ATOM 625 N N . VAL A 1 79 ? -13.651 6.566 11.581 1.00 91.25 79 VAL A N 1
ATOM 626 C CA . VAL A 1 79 ? -14.374 5.729 10.606 1.00 91.25 79 VAL A CA 1
ATOM 627 C C . VAL A 1 79 ? -13.572 5.441 9.331 1.00 91.25 79 VAL A C 1
ATOM 629 O O . VAL A 1 79 ? -13.690 4.355 8.764 1.00 91.25 79 VAL A O 1
ATOM 632 N N . HIS A 1 80 ? -12.696 6.356 8.910 1.00 91.94 80 HIS A N 1
ATOM 633 C CA . HIS A 1 80 ? -11.829 6.166 7.739 1.00 91.94 80 HIS A CA 1
ATOM 634 C C . HIS A 1 80 ? -10.684 5.192 8.031 1.00 91.94 80 HIS A C 1
ATOM 636 O O . HIS A 1 80 ? -10.391 4.329 7.205 1.00 91.94 80 HIS A O 1
ATOM 642 N N . LEU A 1 81 ? -10.106 5.251 9.236 1.00 94.19 81 LEU A N 1
ATOM 643 C CA . LEU A 1 81 ? -9.133 4.264 9.706 1.00 94.19 81 LEU A CA 1
ATOM 644 C C . LEU A 1 81 ? -9.789 2.882 9.835 1.00 94.19 81 LEU A C 1
ATOM 646 O O . LEU A 1 81 ? -9.223 1.894 9.377 1.00 94.19 81 LEU A O 1
ATOM 650 N N . LEU A 1 82 ? -11.008 2.817 10.386 1.00 94.38 82 LEU A N 1
ATOM 651 C CA . LEU A 1 82 ? -11.803 1.589 10.462 1.00 94.38 82 LEU A CA 1
ATOM 652 C C . LEU A 1 82 ? -12.059 0.985 9.072 1.00 94.38 82 LEU A C 1
ATOM 654 O O . LEU A 1 82 ? -11.900 -0.220 8.886 1.00 94.38 82 LEU A O 1
ATOM 658 N N . ARG A 1 83 ? -12.427 1.818 8.089 1.00 92.69 83 ARG A N 1
ATOM 659 C CA . ARG A 1 83 ? -12.623 1.404 6.692 1.00 92.69 83 ARG A CA 1
ATOM 660 C C . ARG A 1 83 ? -11.323 0.884 6.074 1.00 92.69 83 ARG A C 1
ATOM 662 O O . ARG A 1 83 ? -11.340 -0.206 5.512 1.00 92.69 83 ARG A O 1
ATOM 669 N N . ALA A 1 84 ? -10.209 1.600 6.228 1.00 93.94 84 ALA A N 1
ATOM 670 C CA . ALA A 1 84 ? -8.907 1.167 5.718 1.00 93.94 84 ALA A CA 1
ATOM 671 C C . ALA A 1 84 ? -8.485 -0.189 6.311 1.00 93.94 84 ALA A C 1
ATOM 673 O O . ALA A 1 84 ? -8.077 -1.083 5.571 1.00 93.94 84 ALA A O 1
ATOM 674 N N . TRP A 1 85 ? -8.663 -0.379 7.623 1.00 95.00 85 TRP A N 1
ATOM 675 C CA . TRP A 1 85 ? -8.446 -1.660 8.300 1.00 95.00 85 TRP A CA 1
ATOM 676 C C . TRP A 1 85 ? -9.282 -2.787 7.698 1.00 95.00 85 TRP A C 1
ATOM 678 O O . TRP A 1 85 ? -8.725 -3.794 7.265 1.00 95.00 85 TRP A O 1
ATOM 688 N N . LYS A 1 86 ? -10.600 -2.586 7.600 1.00 93.69 86 LYS A N 1
ATOM 689 C CA . LYS A 1 86 ? -11.532 -3.556 7.014 1.00 93.69 86 LYS A CA 1
ATOM 690 C C . LYS A 1 86 ? -11.131 -3.951 5.599 1.00 93.69 86 LYS A C 1
ATOM 692 O O . LYS A 1 86 ? -11.037 -5.137 5.298 1.00 93.69 86 LYS A O 1
ATOM 697 N N . LEU A 1 87 ? -10.841 -2.983 4.737 1.00 91.69 87 LEU A N 1
ATOM 698 C CA . LEU A 1 87 ? -10.463 -3.270 3.356 1.00 91.69 87 LEU A CA 1
ATOM 699 C C . LEU A 1 87 ? -9.124 -4.021 3.277 1.00 91.69 87 LEU A C 1
ATOM 701 O O . LEU A 1 87 ? -9.024 -4.971 2.508 1.00 91.69 87 LEU A O 1
ATOM 705 N N . CYS A 1 88 ? -8.127 -3.684 4.104 1.00 94.44 88 CYS A N 1
ATOM 706 C CA . CYS A 1 88 ? -6.832 -4.381 4.102 1.00 94.44 88 CYS A CA 1
ATOM 707 C C . CYS A 1 88 ? -6.952 -5.845 4.542 1.00 94.44 88 CYS A C 1
ATOM 709 O O . CYS A 1 88 ? -6.428 -6.736 3.869 1.00 94.44 88 CYS A O 1
ATOM 711 N N . CYS A 1 89 ? -7.676 -6.100 5.636 1.00 92.62 89 CYS A N 1
ATOM 712 C CA . CYS A 1 89 ? -7.850 -7.447 6.175 1.00 92.62 89 CYS A CA 1
ATOM 713 C C . CYS A 1 89 ? -8.616 -8.363 5.206 1.00 92.62 89 CYS A C 1
ATOM 715 O O . CYS A 1 89 ? -8.264 -9.535 5.068 1.00 92.62 89 CYS A O 1
ATOM 717 N N . ASN A 1 90 ? -9.611 -7.824 4.493 1.00 89.88 90 ASN A N 1
ATOM 718 C CA . ASN A 1 90 ? -10.459 -8.607 3.593 1.00 89.88 90 ASN A CA 1
ATOM 719 C C . ASN A 1 90 ? -9.871 -8.732 2.169 1.00 89.88 90 ASN A C 1
ATOM 721 O O . ASN A 1 90 ? -9.835 -9.836 1.644 1.00 89.88 90 ASN A O 1
ATOM 725 N N . PHE A 1 91 ? -9.343 -7.665 1.548 1.00 89.50 91 PHE A N 1
ATOM 726 C CA . PHE A 1 91 ? -8.820 -7.730 0.166 1.00 89.50 91 PHE A CA 1
ATOM 727 C C . PHE A 1 91 ? -7.348 -8.147 0.036 1.00 89.50 91 PHE A C 1
ATOM 729 O O . PHE A 1 91 ? -6.955 -8.655 -1.014 1.00 89.50 91 PHE A O 1
ATOM 736 N N . LEU A 1 92 ? -6.511 -7.892 1.047 1.00 90.62 92 LEU A N 1
ATOM 737 C CA . LEU A 1 92 ? -5.063 -8.156 0.993 1.00 90.62 92 LEU A CA 1
ATOM 738 C C . LEU A 1 92 ? -4.575 -9.117 2.086 1.00 90.62 92 LEU A C 1
ATOM 740 O O . LEU A 1 92 ? -3.376 -9.393 2.150 1.00 90.62 92 LEU A O 1
ATOM 744 N N . HIS A 1 93 ? -5.483 -9.587 2.949 1.00 90.38 93 HIS A N 1
ATOM 745 C CA . HIS A 1 93 ? -5.212 -10.478 4.084 1.00 90.38 93 HIS A CA 1
ATOM 746 C C . HIS A 1 93 ? -4.033 -10.030 4.957 1.00 90.38 93 HIS A C 1
ATOM 748 O O . HIS A 1 93 ? -3.259 -10.840 5.463 1.00 90.38 93 HIS A O 1
ATOM 754 N N . ALA A 1 94 ? -3.901 -8.715 5.124 1.00 92.69 94 ALA A N 1
ATOM 755 C CA . ALA A 1 94 ? -2.854 -8.073 5.902 1.00 92.69 94 ALA A CA 1
ATOM 756 C C . ALA A 1 94 ? -3.451 -6.921 6.711 1.00 92.69 94 ALA A C 1
ATOM 758 O O . ALA A 1 94 ? -4.433 -6.303 6.298 1.00 92.69 94 ALA A O 1
ATOM 759 N N . SER A 1 95 ? -2.846 -6.588 7.848 1.00 93.81 95 SER A N 1
ATOM 760 C CA . SER A 1 95 ? -3.151 -5.316 8.494 1.00 93.81 95 SER A CA 1
ATOM 761 C C . SER A 1 95 ? -2.610 -4.152 7.647 1.00 93.81 95 SER A C 1
ATOM 763 O O . SER A 1 95 ? -1.581 -4.299 6.974 1.00 93.81 95 SER A O 1
ATOM 765 N N . PRO A 1 96 ? -3.225 -2.957 7.696 1.00 94.19 96 PRO A N 1
ATOM 766 C CA . PRO A 1 96 ? -2.656 -1.784 7.036 1.00 94.19 96 PRO A CA 1
ATOM 767 C C . PRO A 1 96 ? -1.302 -1.389 7.653 1.00 94.19 96 PRO A C 1
ATOM 769 O O . PRO A 1 96 ? -0.465 -0.795 6.980 1.00 94.19 96 PRO A O 1
ATOM 772 N N . ILE A 1 97 ? -1.045 -1.782 8.908 1.00 93.12 97 ILE A N 1
ATOM 773 C CA . ILE A 1 97 ? 0.245 -1.602 9.584 1.00 93.12 97 ILE A CA 1
ATOM 774 C C . ILE A 1 97 ? 1.324 -2.521 8.998 1.00 93.12 97 ILE A C 1
ATOM 776 O O . ILE A 1 97 ? 2.448 -2.071 8.817 1.00 93.12 97 ILE A O 1
ATOM 780 N N . ALA A 1 98 ? 1.002 -3.763 8.623 1.00 91.81 98 ALA A N 1
ATOM 781 C CA . ALA A 1 98 ? 1.927 -4.644 7.908 1.00 91.81 98 ALA A CA 1
ATOM 782 C C . ALA A 1 98 ? 2.247 -4.110 6.495 1.00 91.81 98 ALA A C 1
ATOM 784 O O . ALA A 1 98 ? 3.383 -4.225 6.025 1.00 91.81 98 ALA A O 1
ATOM 785 N N . ILE A 1 99 ? 1.266 -3.475 5.835 1.00 93.38 99 ILE A N 1
ATOM 786 C CA . ILE A 1 99 ? 1.456 -2.814 4.532 1.00 93.38 99 ILE A CA 1
ATOM 787 C C . ILE A 1 99 ? 2.406 -1.615 4.662 1.00 93.38 99 ILE A C 1
ATOM 789 O O . ILE A 1 99 ? 3.348 -1.506 3.878 1.00 93.38 99 ILE A O 1
ATOM 793 N N . LEU A 1 100 ? 2.200 -0.763 5.671 1.00 90.88 100 LEU A N 1
ATOM 794 C CA . LEU A 1 100 ? 2.982 0.446 5.969 1.00 90.88 100 LEU A CA 1
ATOM 795 C C . LEU A 1 100 ? 4.053 0.201 7.050 1.00 90.88 100 LEU A C 1
ATOM 797 O O . LEU A 1 100 ? 4.311 1.048 7.906 1.00 90.88 100 LEU A O 1
ATOM 801 N N . SER A 1 101 ? 4.650 -0.994 7.044 1.00 83.81 101 SER A N 1
ATOM 802 C CA . SER A 1 101 ? 5.398 -1.489 8.201 1.00 83.81 101 SER A CA 1
ATOM 803 C C . SER A 1 101 ? 6.783 -0.849 8.390 1.00 83.81 101 SER A C 1
ATOM 805 O O . SER A 1 101 ? 7.570 -0.788 7.434 1.00 83.81 101 SER A O 1
ATOM 807 N N . PRO A 1 102 ? 7.169 -0.548 9.650 1.00 77.69 102 PRO A N 1
ATOM 808 C CA . PRO A 1 102 ? 8.551 -0.270 10.049 1.00 77.69 102 PRO A CA 1
ATOM 809 C C . PRO A 1 102 ? 9.570 -1.300 9.541 1.00 77.69 102 PRO A C 1
ATOM 811 O O . PRO A 1 102 ? 10.723 -0.953 9.294 1.00 77.69 102 PRO A O 1
ATOM 814 N N . ARG A 1 103 ? 9.151 -2.562 9.367 1.00 81.69 103 ARG A N 1
ATOM 815 C CA . ARG A 1 103 ? 9.961 -3.671 8.838 1.00 81.69 103 ARG A CA 1
ATOM 816 C C . ARG A 1 103 ? 10.440 -3.428 7.411 1.00 81.69 103 ARG A C 1
ATOM 818 O O . ARG A 1 103 ? 11.539 -3.829 7.048 1.00 81.69 103 ARG A O 1
ATOM 825 N N .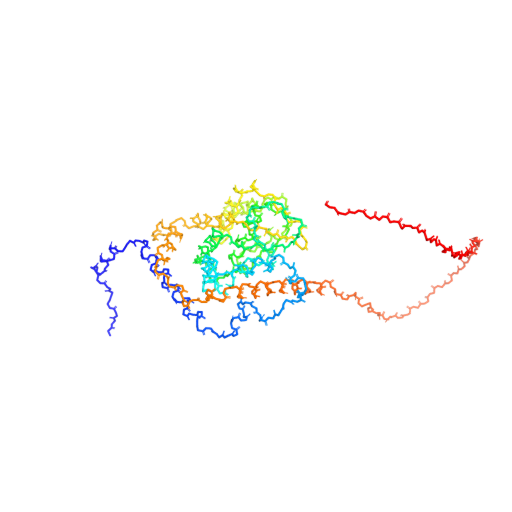 HIS A 1 104 ? 9.632 -2.731 6.621 1.00 83.06 104 HIS A N 1
ATOM 826 C CA . HIS A 1 104 ? 9.950 -2.335 5.254 1.00 83.06 104 HIS A CA 1
ATOM 827 C C . HIS A 1 104 ? 10.641 -0.958 5.197 1.00 83.06 104 HIS A C 1
ATOM 829 O O . HIS A 1 104 ? 10.730 -0.350 4.132 1.00 83.06 104 HIS A O 1
ATOM 835 N N . GLY A 1 105 ? 11.110 -0.441 6.341 1.00 82.00 105 GLY A N 1
ATOM 836 C CA . GLY A 1 105 ? 11.677 0.901 6.453 1.00 82.00 105 GLY A CA 1
ATOM 837 C C . GLY A 1 105 ? 10.645 2.017 6.287 1.00 82.00 105 GLY A C 1
ATOM 838 O O . GLY A 1 105 ? 11.038 3.160 6.097 1.00 82.00 105 GLY A O 1
ATOM 839 N N . ILE A 1 106 ? 9.343 1.719 6.347 1.00 85.81 106 ILE A N 1
ATOM 840 C CA . ILE A 1 106 ? 8.274 2.707 6.167 1.00 85.81 106 ILE A CA 1
ATOM 841 C C . ILE A 1 106 ? 7.913 3.353 7.510 1.00 85.81 106 ILE A C 1
ATOM 843 O O . ILE A 1 106 ? 7.793 2.683 8.538 1.00 85.81 106 ILE A O 1
ATOM 847 N N . THR A 1 107 ? 7.683 4.661 7.485 1.00 82.75 107 THR A N 1
ATOM 848 C CA . THR A 1 107 ? 6.871 5.393 8.464 1.00 82.75 107 THR A CA 1
ATOM 849 C C . THR A 1 107 ? 5.794 6.176 7.721 1.00 82.75 107 THR A C 1
ATOM 851 O O . THR A 1 107 ? 5.906 6.396 6.521 1.00 82.75 107 THR A O 1
ATOM 854 N N . CYS A 1 108 ? 4.733 6.593 8.405 1.00 72.56 108 CYS A N 1
ATOM 855 C CA . CYS A 1 108 ? 3.768 7.535 7.833 1.00 72.56 108 CYS A CA 1
ATOM 856 C C . CYS A 1 108 ? 4.106 8.941 8.317 1.00 72.56 108 CYS A C 1
ATOM 858 O O . CYS A 1 108 ? 4.426 9.132 9.493 1.00 72.56 108 CYS A O 1
ATOM 860 N N . GLU A 1 109 ? 4.079 9.900 7.402 1.00 66.56 109 GLU A N 1
ATOM 861 C CA . GLU A 1 109 ? 4.402 11.290 7.688 1.00 66.56 109 GLU A CA 1
ATOM 862 C C . GLU A 1 109 ? 3.330 11.942 8.573 1.00 66.56 109 GLU A C 1
ATOM 864 O O . GLU A 1 109 ? 2.135 11.660 8.461 1.00 66.56 109 GLU A O 1
ATOM 869 N N . ARG A 1 110 ? 3.768 12.805 9.493 1.00 62.50 110 ARG A N 1
ATOM 870 C CA . ARG A 1 110 ? 2.876 13.550 10.382 1.00 62.50 110 ARG A CA 1
ATOM 871 C C . ARG A 1 110 ? 2.368 14.791 9.656 1.00 62.50 110 ARG A C 1
ATOM 873 O O . ARG A 1 110 ? 3.174 15.594 9.195 1.00 62.50 110 ARG A O 1
ATOM 880 N N . SER A 1 111 ? 1.048 14.978 9.635 1.00 43.47 111 SER A N 1
ATOM 881 C CA . SER A 1 111 ? 0.449 16.227 9.156 1.00 43.47 111 SER A CA 1
ATOM 882 C C . SER A 1 111 ? 0.942 17.407 10.002 1.00 43.47 111 SER A C 1
ATOM 884 O O . SER A 1 111 ? 0.946 17.348 11.233 1.00 43.47 111 SER A O 1
ATOM 886 N N . GLU A 1 112 ? 1.388 18.438 9.297 1.00 42.44 112 GLU A N 1
ATOM 887 C CA . GLU A 1 112 ? 2.045 19.676 9.725 1.00 42.44 112 GLU A CA 1
ATOM 888 C C . GLU A 1 112 ? 1.885 20.100 11.201 1.00 42.44 112 GLU A C 1
ATOM 890 O O . GLU A 1 112 ? 0.815 20.460 11.684 1.00 42.44 112 GLU A O 1
ATOM 895 N N . SER A 1 113 ? 3.008 20.097 11.925 1.00 37.66 113 SER A N 1
ATOM 896 C CA . SER A 1 113 ? 3.287 20.954 13.095 1.00 37.66 113 SER A CA 1
ATOM 897 C C . SER A 1 113 ? 4.771 20.794 13.465 1.00 37.66 113 SER A C 1
ATOM 899 O O . SER A 1 113 ? 5.147 19.913 14.242 1.00 37.66 113 SER A O 1
ATOM 901 N N . GLN A 1 114 ? 5.637 21.616 12.853 1.00 41.44 114 GLN A N 1
ATOM 902 C CA . GLN A 1 114 ? 7.106 21.456 12.877 1.00 41.44 114 GLN A CA 1
ATOM 903 C C . GLN A 1 114 ? 7.752 21.554 14.277 1.00 41.44 114 GLN A C 1
ATOM 905 O O . GLN A 1 114 ? 8.888 21.122 14.466 1.00 41.44 114 GLN A O 1
ATOM 910 N N . GLU A 1 115 ? 7.041 22.058 15.285 1.00 39.75 115 GLU A N 1
ATOM 911 C CA . GLU A 1 115 ? 7.610 22.421 16.592 1.00 39.75 115 GLU A CA 1
ATOM 912 C C . GLU A 1 115 ? 7.942 21.234 17.517 1.00 39.75 115 GLU A C 1
ATOM 914 O O . GLU A 1 115 ? 8.637 21.406 18.517 1.00 39.75 115 GLU A O 1
ATOM 919 N N . THR A 1 116 ? 7.508 20.007 17.193 1.00 41.00 116 THR A N 1
ATOM 920 C CA . THR A 1 116 ? 7.729 18.818 18.055 1.00 41.00 116 THR A CA 1
ATOM 921 C C . THR A 1 116 ? 8.717 17.784 17.501 1.00 41.00 116 THR A C 1
ATOM 923 O O . THR A 1 116 ? 8.907 16.727 18.102 1.00 41.00 116 THR A O 1
ATOM 926 N N . ALA A 1 117 ? 9.445 18.104 16.424 1.00 42.84 117 ALA A N 1
ATOM 927 C CA . ALA A 1 117 ? 10.425 17.215 15.779 1.00 42.84 117 ALA A CA 1
ATOM 928 C C . ALA A 1 117 ? 11.684 16.873 16.624 1.00 42.84 117 ALA A C 1
ATOM 930 O O . ALA A 1 117 ? 12.582 16.181 16.152 1.00 42.84 117 ALA A O 1
ATOM 931 N N . ARG A 1 118 ? 11.772 17.329 17.884 1.00 40.38 118 ARG A N 1
ATOM 932 C CA . ARG A 1 118 ? 12.930 17.130 18.784 1.00 40.38 118 ARG A CA 1
ATOM 933 C C . ARG A 1 118 ? 12.945 15.803 19.558 1.00 40.38 118 ARG A C 1
ATOM 935 O O . ARG A 1 118 ? 13.841 15.586 20.367 1.00 40.38 118 ARG A O 1
ATOM 942 N N . SER A 1 119 ? 11.984 14.908 19.334 1.00 42.12 119 SER A N 1
ATOM 943 C CA . SER A 1 119 ? 11.947 13.579 19.962 1.00 42.12 119 SER A CA 1
ATOM 944 C C . SER A 1 119 ? 11.641 12.520 18.902 1.00 42.12 119 SER A C 1
ATOM 946 O O . SER A 1 119 ? 10.562 12.530 18.314 1.00 42.12 119 SER A O 1
ATOM 948 N N . GLY A 1 120 ? 12.617 11.655 18.609 1.00 47.00 120 GLY A N 1
ATOM 949 C CA . GLY A 1 120 ? 12.603 10.781 17.429 1.00 47.00 120 GLY A CA 1
ATOM 950 C C . GLY A 1 120 ? 11.596 9.622 17.456 1.00 47.00 120 GLY A C 1
ATOM 951 O O . GLY A 1 120 ? 11.012 9.295 18.487 1.00 47.00 120 GLY A O 1
ATOM 952 N N . ASN A 1 121 ? 11.454 8.954 16.303 1.00 51.75 121 ASN A N 1
ATOM 953 C CA . ASN A 1 121 ? 10.682 7.713 16.107 1.00 51.75 121 ASN A CA 1
ATOM 954 C C . ASN A 1 121 ? 9.213 7.748 16.603 1.00 51.75 121 ASN A C 1
ATOM 956 O O . ASN A 1 121 ? 8.717 6.771 17.170 1.00 51.75 121 ASN A O 1
ATOM 960 N N . GLN A 1 122 ? 8.497 8.849 16.356 1.00 60.31 122 GLN A N 1
ATOM 961 C CA . GLN A 1 122 ? 7.057 8.954 16.630 1.00 60.31 122 GLN A CA 1
ATOM 962 C C . GLN A 1 122 ? 6.238 8.538 15.403 1.00 60.31 122 GLN A C 1
ATOM 964 O O . GLN A 1 122 ? 6.492 9.019 14.301 1.00 60.31 122 GLN A O 1
ATOM 969 N N . TYR A 1 123 ? 5.241 7.674 15.596 1.00 66.62 123 TYR A N 1
ATOM 970 C CA . TYR A 1 123 ? 4.281 7.310 14.552 1.00 66.62 123 TYR A CA 1
ATOM 971 C C . TYR A 1 123 ? 2.979 8.062 14.822 1.00 66.62 123 TYR A C 1
ATOM 973 O O . TYR A 1 123 ? 2.385 7.900 15.887 1.00 66.62 123 TYR A O 1
ATOM 981 N N . ALA A 1 124 ? 2.565 8.901 13.873 1.00 69.31 124 ALA A N 1
ATOM 982 C CA . ALA A 1 124 ? 1.316 9.652 13.954 1.00 69.31 124 ALA A CA 1
ATOM 983 C C . ALA A 1 124 ? 0.116 8.795 13.519 1.00 69.31 124 ALA A C 1
ATOM 985 O O . ALA A 1 124 ? 0.272 7.845 12.743 1.00 69.31 124 ALA A O 1
ATOM 986 N N . LEU A 1 125 ? -1.088 9.156 13.973 1.00 81.44 125 LEU A N 1
ATOM 987 C CA . LEU A 1 125 ? -2.312 8.607 13.401 1.00 81.44 125 LEU A CA 1
ATOM 988 C C . LEU A 1 125 ? -2.496 9.132 11.969 1.00 81.44 125 LEU A C 1
ATOM 990 O O . LEU A 1 125 ? -2.155 10.272 11.656 1.00 81.44 125 LEU A O 1
ATOM 994 N N . TRP A 1 126 ? -3.041 8.298 11.088 1.00 88.25 126 TRP A N 1
ATOM 995 C CA . TRP A 1 126 ? -3.269 8.675 9.696 1.00 88.25 126 TRP A CA 1
ATOM 996 C C . TRP A 1 126 ? -4.424 9.664 9.559 1.00 88.25 126 TRP A C 1
ATOM 998 O O . TRP A 1 126 ? -5.474 9.496 10.184 1.00 88.25 126 TRP A O 1
ATOM 1008 N N . SER A 1 127 ? -4.249 10.656 8.685 1.00 88.69 127 SER A N 1
ATOM 1009 C CA . SER A 1 127 ? -5.331 11.559 8.299 1.00 88.69 127 SER A CA 1
ATOM 1010 C C . SER A 1 127 ? -6.449 10.804 7.574 1.00 88.69 127 SER A C 1
ATOM 1012 O O . SER A 1 127 ? -6.250 9.715 7.023 1.00 88.69 127 SER A O 1
ATOM 1014 N N . GLU A 1 128 ? -7.640 11.401 7.548 1.00 90.69 128 GLU A N 1
ATOM 1015 C CA . GLU A 1 128 ? -8.775 10.883 6.784 1.00 90.69 128 GLU A CA 1
ATOM 1016 C C . GLU A 1 128 ? -8.410 10.673 5.310 1.00 90.69 128 GLU A C 1
ATOM 1018 O O . GLU A 1 128 ? -8.580 9.568 4.795 1.00 90.69 128 GLU A O 1
ATOM 1023 N N . ALA A 1 129 ? -7.842 11.693 4.661 1.00 90.81 129 ALA A N 1
ATOM 1024 C CA . ALA A 1 129 ? -7.465 11.640 3.252 1.00 90.81 129 ALA A CA 1
ATOM 1025 C C . ALA A 1 129 ? -6.450 10.514 2.969 1.00 90.81 129 ALA A C 1
ATOM 1027 O O . ALA A 1 129 ? -6.604 9.770 2.001 1.00 90.81 129 ALA A O 1
ATOM 1028 N N . PHE A 1 130 ? -5.472 10.301 3.858 1.00 92.25 130 PHE A N 1
ATOM 1029 C CA . PHE A 1 130 ? -4.527 9.187 3.740 1.00 92.25 130 PHE A CA 1
ATOM 1030 C C . PHE A 1 130 ? -5.228 7.824 3.870 1.00 92.25 130 PHE A C 1
ATOM 1032 O O . PHE A 1 130 ? -4.984 6.917 3.073 1.00 92.25 130 PHE A O 1
ATOM 1039 N N . CYS A 1 131 ? -6.145 7.676 4.834 1.00 93.25 131 CYS A N 1
ATOM 1040 C CA . CYS A 1 131 ? -6.939 6.454 4.993 1.00 93.25 131 CYS A CA 1
ATOM 1041 C C . CYS A 1 131 ? -7.830 6.174 3.772 1.00 93.25 131 CYS A C 1
ATOM 1043 O O . CYS A 1 131 ? -7.995 5.014 3.388 1.00 93.25 131 CYS A O 1
ATOM 1045 N N . GLN A 1 132 ? -8.402 7.215 3.159 1.00 90.69 132 GLN A N 1
ATOM 1046 C CA . GLN A 1 132 ? -9.201 7.110 1.938 1.00 90.69 132 GLN A CA 1
ATOM 1047 C C . GLN A 1 132 ? -8.334 6.696 0.736 1.00 90.69 132 GLN A C 1
ATOM 1049 O O . GLN A 1 132 ? -8.657 5.710 0.077 1.00 90.69 132 GLN A O 1
ATOM 1054 N N . ALA A 1 133 ? -7.196 7.358 0.504 1.00 92.25 133 ALA A N 1
ATOM 1055 C CA . ALA A 1 133 ? -6.267 7.010 -0.574 1.00 92.25 133 ALA A CA 1
ATOM 1056 C C . ALA A 1 133 ? -5.740 5.566 -0.444 1.00 92.25 133 ALA A C 1
ATOM 1058 O O . ALA A 1 133 ? -5.753 4.804 -1.415 1.00 92.25 133 ALA A O 1
ATOM 1059 N N . LEU A 1 134 ? -5.367 5.142 0.771 1.00 94.31 134 LEU A N 1
ATOM 1060 C CA . LEU A 1 134 ? -4.978 3.757 1.047 1.00 94.31 134 LEU A CA 1
ATOM 1061 C C . LEU A 1 134 ? -6.132 2.783 0.767 1.00 94.31 134 LEU A C 1
ATOM 1063 O O . LEU A 1 134 ? -5.919 1.764 0.116 1.00 94.31 134 LEU A O 1
ATOM 1067 N N . SER A 1 135 ? -7.352 3.107 1.210 1.00 91.31 135 SER A N 1
ATOM 1068 C CA . SER A 1 135 ? -8.555 2.300 0.952 1.00 91.31 135 SER A CA 1
ATOM 1069 C C . SER A 1 135 ? -8.787 2.075 -0.545 1.00 91.31 135 SER A C 1
ATOM 1071 O O . SER A 1 135 ? -9.084 0.950 -0.951 1.00 91.31 135 SER A O 1
ATOM 1073 N N . CYS A 1 136 ? -8.603 3.112 -1.369 1.00 88.69 136 CYS A N 1
ATOM 1074 C CA . CYS A 1 136 ? -8.741 3.016 -2.821 1.00 88.69 136 CYS A CA 1
ATOM 1075 C C . CYS A 1 136 ? -7.708 2.067 -3.440 1.00 88.69 136 CYS A C 1
ATOM 1077 O O . CYS A 1 136 ? -8.070 1.164 -4.198 1.00 88.69 136 CYS A O 1
ATOM 1079 N N . LEU A 1 137 ? -6.434 2.221 -3.067 1.00 92.38 137 LEU A N 1
ATOM 1080 C CA . LEU A 1 137 ? -5.357 1.365 -3.561 1.00 92.38 137 LEU A CA 1
ATOM 1081 C C . LEU A 1 137 ? -5.538 -0.094 -3.144 1.00 92.38 137 LEU A C 1
ATOM 1083 O O . LEU A 1 137 ? -5.416 -0.981 -3.982 1.00 92.38 137 LEU A O 1
ATOM 1087 N N . VAL A 1 138 ? -5.837 -0.351 -1.870 1.00 91.94 138 VAL A N 1
ATOM 1088 C CA . VAL A 1 138 ? -5.951 -1.695 -1.276 1.00 91.94 138 VAL A CA 1
ATOM 1089 C C . VAL A 1 138 ? -6.881 -2.613 -2.059 1.00 91.94 138 VAL A C 1
ATOM 1091 O O . VAL A 1 138 ? -6.584 -3.793 -2.236 1.00 91.94 138 VAL A O 1
ATOM 1094 N N . CYS A 1 139 ? -7.981 -2.065 -2.565 1.00 85.81 139 CYS A N 1
ATOM 1095 C CA . CYS A 1 139 ? -8.997 -2.841 -3.258 1.00 85.81 139 CYS A CA 1
ATOM 1096 C C . CYS A 1 139 ? -8.642 -3.139 -4.724 1.00 85.81 139 CYS A C 1
ATOM 1098 O O . CYS A 1 139 ? -9.396 -3.855 -5.383 1.00 85.81 139 CYS A O 1
ATOM 1100 N N . HIS A 1 140 ? -7.565 -2.567 -5.278 1.00 86.56 140 HIS A N 1
ATOM 1101 C CA . HIS A 1 140 ? -7.264 -2.650 -6.708 1.00 86.56 140 HIS A CA 1
ATOM 1102 C C . HIS A 1 140 ? -6.740 -4.046 -7.117 1.00 86.56 140 HIS A C 1
ATOM 1104 O O . HIS A 1 140 ? -5.784 -4.550 -6.517 1.00 86.56 140 HIS A O 1
ATOM 1110 N N . PRO A 1 141 ? -7.295 -4.690 -8.167 1.00 84.25 141 PRO A N 1
ATOM 1111 C CA . PRO A 1 141 ? -6.981 -6.084 -8.511 1.00 84.25 141 PRO A CA 1
ATOM 1112 C C . PRO A 1 141 ? -5.525 -6.327 -8.943 1.00 84.25 141 PRO A C 1
ATOM 1114 O O . PRO A 1 141 ? -5.048 -7.458 -8.861 1.00 84.25 141 PRO A O 1
ATOM 1117 N N . ILE A 1 142 ? -4.786 -5.283 -9.339 1.00 85.81 142 ILE A N 1
ATOM 1118 C CA . ILE A 1 142 ? -3.360 -5.346 -9.728 1.00 85.81 142 ILE A CA 1
ATOM 1119 C C . ILE A 1 142 ? -2.460 -6.008 -8.665 1.00 85.81 142 ILE A C 1
ATOM 1121 O O . ILE A 1 142 ? -1.467 -6.675 -8.978 1.00 85.81 142 ILE A O 1
ATOM 1125 N N . TRP A 1 143 ? -2.825 -5.886 -7.386 1.00 87.94 143 TRP A N 1
ATOM 1126 C CA . TRP A 1 143 ? -2.077 -6.495 -6.292 1.00 87.94 143 TRP A CA 1
ATOM 1127 C C . TRP A 1 143 ? -2.281 -8.010 -6.216 1.00 87.94 143 TRP A C 1
ATOM 1129 O O . TRP A 1 143 ? -1.456 -8.688 -5.611 1.00 87.94 143 TRP A O 1
ATOM 1139 N N . GLY A 1 144 ? -3.328 -8.567 -6.837 1.00 86.25 144 GLY A N 1
ATOM 1140 C CA . GLY A 1 144 ? -3.626 -10.003 -6.811 1.00 86.25 144 GLY A CA 1
ATOM 1141 C C . GLY A 1 144 ? -3.642 -10.565 -5.388 1.00 86.25 144 GLY A C 1
ATOM 1142 O O . GLY A 1 144 ? -2.940 -11.540 -5.122 1.00 86.25 144 GLY A O 1
ATOM 1143 N N . GLN A 1 145 ? -4.333 -9.862 -4.478 1.00 85.75 145 GLN A N 1
ATOM 1144 C CA . GLN A 1 145 ? -4.417 -10.121 -3.029 1.00 85.75 145 GLN A CA 1
ATOM 1145 C C . GLN A 1 145 ? -3.069 -10.127 -2.268 1.00 85.75 145 GLN A C 1
ATOM 1147 O O . GLN A 1 145 ? -2.996 -10.546 -1.116 1.00 85.75 145 GLN A O 1
ATOM 1152 N N . LYS A 1 146 ? -1.966 -9.648 -2.865 1.00 89.62 146 LYS A N 1
ATOM 1153 C CA . LYS A 1 146 ? -0.625 -9.685 -2.249 1.00 89.62 146 LYS A CA 1
ATOM 1154 C C . LYS A 1 146 ? -0.237 -8.331 -1.668 1.00 89.62 146 LYS A C 1
ATOM 1156 O O . LYS A 1 146 ? 0.363 -7.513 -2.362 1.00 89.62 146 LYS A O 1
ATOM 1161 N N . ALA A 1 147 ? -0.466 -8.149 -0.366 1.00 92.50 147 ALA A N 1
ATOM 1162 C CA . ALA A 1 147 ? -0.083 -6.957 0.402 1.00 92.50 147 ALA A CA 1
ATOM 1163 C C . ALA A 1 147 ? 1.336 -6.429 0.098 1.00 92.50 147 ALA A C 1
ATOM 1165 O O . ALA A 1 147 ? 1.518 -5.239 -0.148 1.00 92.50 147 ALA A O 1
ATOM 1166 N N . LYS A 1 148 ? 2.333 -7.325 0.003 1.00 91.94 148 LYS A N 1
ATOM 1167 C CA . LYS A 1 148 ? 3.736 -6.971 -0.301 1.00 91.94 148 LYS A CA 1
ATOM 1168 C C . LYS A 1 148 ? 3.924 -6.247 -1.641 1.00 91.94 148 LYS A C 1
ATOM 1170 O O . LYS A 1 148 ? 4.889 -5.501 -1.780 1.00 91.94 148 LYS A O 1
ATOM 1175 N N . ARG A 1 149 ? 3.020 -6.437 -2.613 1.00 92.19 149 ARG A N 1
ATOM 1176 C CA . ARG A 1 149 ? 3.052 -5.702 -3.885 1.00 92.19 149 ARG A CA 1
ATOM 1177 C C . ARG A 1 149 ? 2.682 -4.231 -3.699 1.00 92.19 149 ARG A C 1
ATOM 1179 O O . ARG A 1 149 ? 3.395 -3.371 -4.205 1.00 92.19 149 ARG A O 1
ATOM 1186 N N . LEU A 1 150 ? 1.631 -3.958 -2.922 1.00 94.69 150 LEU A N 1
ATOM 1187 C CA . LEU A 1 150 ? 1.240 -2.598 -2.550 1.00 94.69 150 LEU A CA 1
ATOM 1188 C C . LEU A 1 150 ? 2.319 -1.938 -1.677 1.00 94.69 150 LEU A C 1
ATOM 1190 O O . LEU A 1 150 ? 2.728 -0.822 -1.972 1.00 94.69 150 LEU A O 1
ATOM 1194 N N . THR A 1 151 ? 2.866 -2.642 -0.678 1.00 95.06 151 THR A N 1
ATOM 1195 C CA . THR A 1 151 ? 4.017 -2.156 0.109 1.00 95.06 151 THR A CA 1
ATOM 1196 C C . THR A 1 151 ? 5.183 -1.733 -0.782 1.00 95.06 151 THR A C 1
ATOM 1198 O O . THR A 1 151 ? 5.726 -0.649 -0.599 1.00 95.06 151 THR A O 1
ATOM 1201 N N . ALA A 1 152 ? 5.563 -2.556 -1.763 1.00 94.44 152 ALA A N 1
ATOM 1202 C CA . ALA A 1 152 ? 6.650 -2.235 -2.683 1.00 94.44 152 ALA A CA 1
ATOM 1203 C C . ALA A 1 152 ? 6.335 -1.014 -3.562 1.00 94.44 152 ALA A C 1
ATOM 1205 O O . ALA A 1 152 ? 7.215 -0.181 -3.762 1.00 94.44 152 ALA A O 1
ATOM 1206 N N . ALA A 1 153 ? 5.096 -0.870 -4.047 1.00 95.50 153 ALA A N 1
ATOM 1207 C CA . ALA A 1 153 ? 4.658 0.330 -4.763 1.00 95.50 153 ALA A CA 1
ATOM 1208 C C . ALA A 1 153 ? 4.788 1.591 -3.888 1.00 95.50 153 ALA A C 1
ATOM 1210 O O . ALA A 1 153 ? 5.347 2.588 -4.338 1.00 95.50 153 ALA A O 1
ATOM 1211 N N . ILE A 1 154 ? 4.363 1.515 -2.622 1.00 96.00 154 ILE A N 1
ATOM 1212 C CA . ILE A 1 154 ? 4.458 2.605 -1.637 1.00 96.00 154 ILE A CA 1
ATOM 1213 C C . ILE A 1 154 ? 5.917 2.963 -1.320 1.00 96.00 154 ILE A C 1
ATOM 1215 O O . ILE A 1 154 ? 6.276 4.138 -1.360 1.00 96.00 154 ILE A O 1
ATOM 1219 N N . GLN A 1 155 ? 6.782 1.973 -1.067 1.00 94.19 155 GLN A N 1
ATOM 1220 C CA . GLN A 1 155 ? 8.220 2.216 -0.884 1.00 94.19 155 GLN A CA 1
ATOM 1221 C C . GLN A 1 155 ? 8.830 2.894 -2.111 1.00 94.19 155 GLN A C 1
ATOM 1223 O O . GLN A 1 155 ? 9.594 3.839 -1.967 1.00 94.19 155 GLN A O 1
ATOM 1228 N N . PHE A 1 156 ? 8.520 2.405 -3.314 1.00 95.31 156 PHE A N 1
ATOM 1229 C CA . PHE A 1 156 ? 9.104 2.928 -4.545 1.00 95.31 156 PHE A CA 1
ATOM 1230 C C . PHE A 1 156 ? 8.657 4.366 -4.820 1.00 95.31 156 PHE A C 1
ATOM 1232 O O . PHE A 1 156 ? 9.500 5.201 -5.138 1.00 95.31 156 PHE A O 1
ATOM 1239 N N . ALA A 1 157 ? 7.370 4.673 -4.622 1.00 95.88 157 ALA A N 1
ATOM 1240 C CA . ALA A 1 157 ? 6.849 6.034 -4.689 1.00 95.88 157 ALA A CA 1
ATOM 1241 C C . ALA A 1 157 ? 7.603 6.961 -3.720 1.00 95.88 157 ALA A C 1
ATOM 1243 O O . ALA A 1 157 ? 8.173 7.958 -4.159 1.00 95.88 157 ALA A O 1
ATOM 1244 N N . ALA A 1 158 ? 7.726 6.571 -2.446 1.00 93.19 158 ALA A N 1
ATOM 1245 C CA . ALA A 1 158 ? 8.440 7.361 -1.444 1.00 93.19 158 ALA A CA 1
ATOM 1246 C C . ALA A 1 158 ? 9.942 7.518 -1.751 1.00 93.19 158 ALA A C 1
ATOM 1248 O O . ALA A 1 158 ? 10.481 8.606 -1.573 1.00 93.19 158 ALA A O 1
ATOM 1249 N N . ILE A 1 159 ? 10.626 6.483 -2.259 1.00 93.25 159 ILE A N 1
ATOM 1250 C CA . ILE A 1 159 ? 12.033 6.581 -2.696 1.00 93.25 159 ILE A CA 1
ATOM 1251 C C . ILE A 1 159 ? 12.166 7.563 -3.867 1.00 93.25 159 ILE A C 1
ATOM 1253 O O . ILE A 1 159 ? 13.097 8.363 -3.886 1.00 93.25 159 ILE A O 1
ATOM 1257 N N . CYS A 1 160 ? 11.246 7.530 -4.834 1.00 94.69 160 CYS A N 1
ATOM 1258 C CA . CYS A 1 160 ? 11.249 8.459 -5.960 1.00 94.69 160 CYS A CA 1
ATOM 1259 C C . CYS A 1 160 ? 10.927 9.897 -5.524 1.00 94.69 160 CYS A C 1
ATOM 1261 O O . CYS A 1 160 ? 11.652 10.804 -5.923 1.00 94.69 160 CYS A O 1
ATOM 1263 N N . ARG A 1 161 ? 9.912 10.119 -4.677 1.00 93.19 161 ARG A N 1
ATOM 1264 C CA . ARG A 1 161 ? 9.555 11.451 -4.156 1.00 93.19 161 ARG A CA 1
ATOM 1265 C C . ARG A 1 161 ? 10.636 12.034 -3.247 1.00 93.19 161 ARG A C 1
ATOM 1267 O O . ARG A 1 161 ? 10.943 13.207 -3.369 1.00 93.19 161 ARG A O 1
ATOM 1274 N N . LEU A 1 162 ? 11.233 11.248 -2.356 1.00 89.94 162 LEU A N 1
ATOM 1275 C CA . LEU A 1 162 ? 12.334 11.712 -1.498 1.00 89.94 162 LEU A CA 1
ATOM 1276 C C . LEU A 1 162 ? 13.684 11.737 -2.232 1.00 89.94 162 LEU A C 1
ATOM 1278 O O . LEU A 1 162 ? 14.706 12.008 -1.610 1.00 89.94 162 LEU A O 1
ATOM 1282 N N . ASP A 1 163 ? 13.699 11.393 -3.524 1.00 91.25 163 ASP A N 1
ATOM 1283 C CA . ASP A 1 163 ? 14.884 11.270 -4.374 1.00 91.25 163 ASP A CA 1
ATOM 1284 C C . ASP A 1 163 ? 16.011 10.406 -3.752 1.00 91.25 163 ASP A C 1
ATOM 1286 O O . ASP A 1 163 ? 17.207 10.590 -3.991 1.00 91.25 163 ASP A O 1
ATOM 1290 N N . ASP A 1 164 ? 15.639 9.424 -2.927 1.00 89.44 164 ASP A N 1
ATOM 1291 C CA . ASP A 1 164 ? 16.564 8.728 -2.037 1.00 89.44 164 ASP A CA 1
ATOM 1292 C C . ASP A 1 164 ? 17.519 7.815 -2.831 1.00 89.44 164 ASP A C 1
ATOM 1294 O O . ASP A 1 164 ? 17.126 6.840 -3.482 1.00 89.44 164 ASP A O 1
ATOM 1298 N N . ARG A 1 165 ? 18.816 8.143 -2.789 1.00 91.00 165 ARG A N 1
ATOM 1299 C CA . ARG A 1 165 ? 19.895 7.449 -3.517 1.00 91.00 165 ARG A CA 1
ATOM 1300 C C . ARG A 1 165 ? 20.430 6.196 -2.817 1.00 91.00 165 ARG A C 1
ATOM 1302 O O . ARG A 1 165 ? 21.233 5.474 -3.412 1.00 91.00 165 ARG A O 1
ATOM 1309 N N . ARG A 1 166 ? 20.029 5.939 -1.567 1.00 89.50 166 ARG A N 1
ATOM 1310 C CA . ARG A 1 166 ? 20.580 4.858 -0.736 1.00 89.50 166 ARG A CA 1
ATOM 1311 C C . ARG A 1 166 ? 20.119 3.478 -1.240 1.00 89.50 166 ARG A C 1
ATOM 1313 O O . ARG A 1 166 ? 19.062 3.375 -1.871 1.00 89.50 166 ARG A O 1
ATOM 1320 N N . PRO A 1 167 ? 20.866 2.395 -0.968 1.00 90.88 167 PRO A N 1
ATOM 1321 C CA . PRO A 1 167 ? 20.396 1.038 -1.228 1.00 90.88 167 PRO A CA 1
ATOM 1322 C C . PRO A 1 167 ? 19.166 0.717 -0.367 1.00 90.88 167 PRO A C 1
ATOM 1324 O O . PRO A 1 167 ? 19.207 0.881 0.852 1.00 90.88 167 PRO A O 1
ATOM 1327 N N . TRP A 1 168 ? 18.097 0.214 -0.984 1.00 91.44 168 TRP A N 1
ATOM 1328 C CA . TRP A 1 168 ? 16.870 -0.204 -0.298 1.00 91.44 168 TRP A CA 1
ATOM 1329 C C . TRP A 1 168 ? 16.503 -1.652 -0.637 1.00 91.44 168 TRP A C 1
ATOM 1331 O O . TRP A 1 168 ? 16.705 -2.126 -1.756 1.00 91.44 168 TRP A O 1
ATOM 1341 N N . THR A 1 169 ? 15.896 -2.353 0.320 1.00 89.75 169 THR A N 1
ATOM 1342 C CA . THR A 1 169 ? 15.278 -3.663 0.079 1.00 89.75 169 THR A CA 1
ATOM 1343 C C . THR A 1 169 ? 13.799 -3.463 -0.235 1.00 89.75 169 THR A C 1
ATOM 1345 O O . THR A 1 169 ? 12.982 -3.251 0.663 1.00 89.75 169 THR A O 1
ATOM 1348 N N . LEU A 1 170 ? 13.455 -3.531 -1.522 1.00 89.69 170 LEU A N 1
ATOM 1349 C CA . LEU A 1 170 ? 12.065 -3.482 -1.976 1.00 89.69 170 LEU A CA 1
ATOM 1350 C C . LEU A 1 170 ? 11.286 -4.700 -1.450 1.00 89.69 170 LEU A C 1
ATOM 1352 O O . LEU A 1 170 ? 11.771 -5.834 -1.525 1.00 89.69 170 LEU A O 1
ATOM 1356 N N . ALA A 1 171 ? 10.069 -4.479 -0.954 1.00 87.81 171 ALA A N 1
ATOM 1357 C CA . ALA A 1 171 ? 9.189 -5.533 -0.473 1.00 87.81 171 ALA A CA 1
ATOM 1358 C C . ALA A 1 171 ? 8.899 -6.559 -1.581 1.00 87.81 171 ALA A C 1
ATOM 1360 O O . ALA A 1 171 ? 8.901 -6.270 -2.781 1.00 87.81 171 ALA A O 1
ATOM 1361 N N . SER A 1 172 ? 8.734 -7.816 -1.170 1.00 72.00 172 SER A N 1
ATOM 1362 C CA . SER A 1 172 ? 8.921 -8.940 -2.088 1.00 72.00 172 SER A CA 1
ATOM 1363 C C . SER A 1 172 ? 7.849 -9.027 -3.182 1.00 72.00 172 SER A C 1
ATOM 1365 O O . SER A 1 172 ? 6.677 -9.305 -2.919 1.00 72.00 172 SER A O 1
ATOM 1367 N N . TYR A 1 173 ? 8.301 -8.878 -4.428 1.00 66.31 173 TYR A N 1
ATOM 1368 C CA . TYR A 1 173 ? 7.626 -9.347 -5.639 1.00 66.31 173 TYR A CA 1
ATOM 1369 C C . TYR A 1 173 ? 8.148 -10.735 -6.031 1.00 66.31 173 TYR A C 1
ATOM 1371 O O . TYR A 1 173 ? 9.301 -11.067 -5.753 1.00 66.31 173 TYR A O 1
ATOM 1379 N N . SER A 1 174 ? 7.335 -11.531 -6.737 1.00 61.72 174 SER A N 1
ATOM 1380 C CA . SER A 1 174 ? 7.716 -12.897 -7.123 1.00 61.72 174 SER A CA 1
ATOM 1381 C C . SER A 1 174 ? 9.030 -12.953 -7.919 1.00 61.72 174 SER A C 1
ATOM 1383 O O . SER A 1 174 ? 9.443 -12.016 -8.612 1.00 61.72 174 SER A O 1
ATOM 1385 N N . THR A 1 175 ? 9.725 -14.077 -7.774 1.00 61.59 175 THR A N 1
ATOM 1386 C CA . THR A 1 175 ? 11.113 -14.264 -8.211 1.00 61.59 175 THR A CA 1
ATOM 1387 C C . THR A 1 175 ? 11.264 -14.666 -9.679 1.00 61.59 175 THR A C 1
ATOM 1389 O O . THR A 1 175 ? 12.394 -14.759 -10.141 1.00 61.59 175 THR A O 1
ATOM 1392 N N . GLY A 1 176 ? 10.176 -14.879 -10.427 1.00 76.69 176 GLY A N 1
ATOM 1393 C CA . GLY A 1 176 ? 10.229 -15.331 -11.826 1.00 76.69 176 GLY A CA 1
ATOM 1394 C C . GLY A 1 176 ? 10.616 -14.241 -12.836 1.00 76.69 176 GLY A C 1
ATOM 1395 O O . GLY A 1 176 ? 11.543 -14.431 -13.620 1.00 76.69 176 GLY A O 1
ATOM 1396 N N . CYS A 1 177 ? 9.938 -13.089 -12.794 1.00 87.25 177 CYS A N 1
ATOM 1397 C CA . CYS A 1 177 ? 10.052 -12.033 -13.808 1.00 87.25 177 CYS A CA 1
ATOM 1398 C C . CYS A 1 177 ? 11.460 -11.401 -13.873 1.00 87.25 177 CYS A C 1
ATOM 1400 O O . CYS A 1 177 ? 12.018 -11.002 -12.847 1.00 87.25 177 CYS A O 1
ATOM 1402 N N . ARG A 1 178 ? 12.010 -11.291 -15.092 1.00 91.25 178 ARG A N 1
ATOM 1403 C CA . ARG A 1 178 ? 13.333 -10.715 -15.397 1.00 91.25 178 ARG A CA 1
ATOM 1404 C C . ARG A 1 178 ? 13.421 -9.246 -14.979 1.00 91.25 178 ARG A C 1
ATOM 1406 O O . ARG A 1 178 ? 14.311 -8.880 -14.215 1.00 91.25 178 ARG A O 1
ATOM 1413 N N . ASP A 1 179 ? 12.458 -8.442 -15.395 1.00 92.00 179 ASP A N 1
ATOM 1414 C CA . ASP A 1 179 ? 12.477 -6.989 -15.200 1.00 92.00 179 ASP A CA 1
ATOM 1415 C C . ASP A 1 179 ? 12.263 -6.648 -13.723 1.00 92.00 179 ASP A C 1
ATOM 1417 O O . ASP A 1 179 ? 12.955 -5.805 -13.167 1.00 92.00 179 ASP A O 1
ATOM 1421 N N . MET A 1 180 ? 11.415 -7.401 -13.014 1.00 91.50 180 MET A N 1
ATOM 1422 C CA . MET A 1 180 ? 11.273 -7.260 -11.560 1.00 91.50 180 MET A CA 1
ATOM 1423 C C . MET A 1 180 ? 12.524 -7.714 -10.783 1.00 91.50 180 MET A C 1
ATOM 1425 O O . MET A 1 180 ? 12.779 -7.196 -9.694 1.00 91.50 180 MET A O 1
ATOM 1429 N N . LYS A 1 181 ? 13.352 -8.635 -11.314 1.00 91.62 181 LYS A N 1
ATOM 1430 C CA . LYS A 1 181 ? 14.708 -8.881 -10.768 1.00 91.62 181 LYS A CA 1
ATOM 1431 C C . LYS A 1 181 ? 15.619 -7.674 -11.016 1.00 91.62 181 LYS A C 1
ATOM 1433 O O . LYS A 1 181 ? 16.333 -7.276 -10.097 1.00 91.62 181 LYS A O 1
ATOM 1438 N N . ARG A 1 182 ? 15.586 -7.089 -12.222 1.00 92.88 182 ARG A N 1
ATOM 1439 C CA . ARG A 1 182 ? 16.361 -5.887 -12.576 1.00 92.88 182 ARG A CA 1
ATOM 1440 C C . ARG A 1 182 ? 15.977 -4.702 -11.689 1.00 92.88 182 ARG A C 1
ATOM 1442 O O . ARG A 1 182 ? 16.874 -4.108 -11.100 1.00 92.88 182 ARG A O 1
ATOM 1449 N N . LEU A 1 183 ? 14.682 -4.441 -11.501 1.00 93.81 183 LEU A N 1
ATOM 1450 C CA . LEU A 1 183 ? 14.153 -3.410 -10.606 1.00 93.81 183 LEU A CA 1
ATOM 1451 C C . LEU A 1 183 ? 14.718 -3.567 -9.194 1.00 93.81 183 LEU A C 1
ATOM 1453 O O . LEU A 1 183 ? 15.340 -2.645 -8.679 1.00 93.81 183 LEU A O 1
ATOM 1457 N N . ARG A 1 184 ? 14.583 -4.759 -8.593 1.00 92.44 184 ARG A N 1
ATOM 1458 C CA . ARG A 1 184 ? 15.129 -5.024 -7.252 1.00 92.44 184 ARG A CA 1
ATOM 1459 C C . ARG A 1 184 ? 16.634 -4.762 -7.182 1.00 92.44 184 ARG A C 1
ATOM 1461 O O . ARG A 1 184 ? 17.066 -4.154 -6.213 1.00 92.44 184 ARG A O 1
ATOM 1468 N N . LYS A 1 185 ? 17.411 -5.141 -8.208 1.00 93.06 185 LYS A N 1
ATOM 1469 C CA . LYS A 1 185 ? 18.858 -4.862 -8.276 1.00 93.06 185 LYS A CA 1
ATOM 1470 C C . LYS A 1 185 ? 19.165 -3.359 -8.338 1.00 93.06 185 LYS A C 1
ATOM 1472 O O . LYS A 1 185 ? 20.104 -2.919 -7.682 1.00 93.06 185 LYS A O 1
ATOM 1477 N N . ILE A 1 186 ? 18.394 -2.573 -9.093 1.00 94.31 186 ILE A N 1
ATOM 1478 C CA . ILE A 1 186 ? 18.540 -1.106 -9.158 1.00 94.31 186 ILE A CA 1
ATOM 1479 C C . ILE A 1 186 ? 18.194 -0.470 -7.796 1.00 94.31 186 ILE A C 1
ATOM 1481 O O . ILE A 1 186 ? 18.941 0.371 -7.292 1.00 94.31 186 ILE A O 1
ATOM 1485 N N . VAL A 1 187 ? 17.098 -0.906 -7.162 1.00 93.62 187 VAL A N 1
ATOM 1486 C CA . VAL A 1 187 ? 16.657 -0.406 -5.846 1.00 93.62 187 VAL A CA 1
ATOM 1487 C C . VAL A 1 187 ? 17.658 -0.774 -4.737 1.00 93.62 187 VAL A C 1
ATOM 1489 O O . VAL A 1 187 ? 17.934 0.051 -3.865 1.00 93.62 187 VAL A O 1
ATOM 1492 N N . SER A 1 188 ? 18.272 -1.959 -4.805 1.00 92.88 188 SER A N 1
ATOM 1493 C CA . SER A 1 188 ? 19.253 -2.446 -3.823 1.00 92.88 188 SER A CA 1
ATOM 1494 C C . SER A 1 188 ? 20.703 -2.028 -4.097 1.00 92.88 188 SER A C 1
ATOM 1496 O O . SER A 1 188 ? 21.604 -2.507 -3.412 1.00 92.88 188 SER A O 1
ATOM 1498 N N . SER A 1 189 ? 20.954 -1.194 -5.107 1.00 91.56 189 SER A N 1
ATOM 1499 C CA . SER A 1 189 ? 22.288 -0.658 -5.409 1.00 91.56 189 SER A CA 1
ATOM 1500 C C . SER A 1 189 ? 22.440 0.764 -4.875 1.00 91.56 189 SER A C 1
ATOM 1502 O O . SER A 1 189 ? 21.456 1.494 -4.749 1.00 91.56 189 SER A O 1
ATOM 1504 N N . GLN A 1 190 ? 23.681 1.178 -4.609 1.00 89.56 190 GLN A N 1
ATOM 1505 C CA . GLN A 1 190 ? 24.007 2.597 -4.459 1.00 89.56 190 GLN A CA 1
ATOM 1506 C C . GLN A 1 190 ? 23.749 3.285 -5.805 1.00 89.56 190 GLN A C 1
ATOM 1508 O O . GLN A 1 190 ? 24.212 2.797 -6.838 1.00 89.56 190 GLN A O 1
ATOM 1513 N N . ARG A 1 191 ? 22.994 4.387 -5.806 1.00 92.38 191 ARG A N 1
ATOM 1514 C CA . ARG A 1 191 ? 22.631 5.116 -7.029 1.00 92.38 191 ARG A CA 1
ATOM 1515 C C . ARG A 1 191 ? 23.314 6.476 -7.082 1.00 92.38 191 ARG A C 1
ATOM 1517 O O . ARG A 1 191 ? 23.406 7.158 -6.066 1.00 92.38 191 ARG A O 1
ATOM 1524 N N . ASN A 1 192 ? 23.691 6.887 -8.291 1.00 92.56 192 ASN A N 1
ATOM 1525 C CA . ASN A 1 192 ? 24.119 8.259 -8.592 1.00 92.56 192 ASN A CA 1
ATOM 1526 C C . ASN A 1 192 ? 23.009 9.063 -9.307 1.00 92.56 192 ASN A C 1
ATOM 1528 O O . ASN A 1 192 ? 23.024 10.287 -9.277 1.00 92.56 192 ASN A O 1
ATOM 1532 N N . GLN A 1 193 ? 22.021 8.379 -9.895 1.00 93.38 193 GLN A N 1
ATOM 1533 C CA . GLN A 1 193 ? 20.885 8.952 -10.631 1.00 93.38 193 GLN A CA 1
ATOM 1534 C C . GLN A 1 193 ? 19.545 8.673 -9.923 1.00 93.38 193 GLN A C 1
ATOM 1536 O O . GLN A 1 193 ? 19.473 7.731 -9.119 1.00 93.38 193 GLN A O 1
ATOM 1541 N N . PRO A 1 194 ? 18.482 9.447 -10.221 1.00 93.69 194 PRO A N 1
ATOM 1542 C CA . PRO A 1 194 ? 17.122 9.145 -9.797 1.00 93.69 194 PRO A CA 1
ATOM 1543 C C . PRO A 1 194 ? 16.713 7.708 -10.093 1.00 93.69 194 PRO A C 1
ATOM 1545 O O . PRO A 1 194 ? 16.980 7.153 -11.159 1.00 93.69 194 PRO A O 1
ATOM 1548 N N . LEU A 1 195 ? 16.007 7.099 -9.140 1.00 94.50 195 LEU A N 1
ATOM 1549 C CA . LEU A 1 195 ? 15.497 5.741 -9.309 1.00 94.50 195 LEU A CA 1
ATOM 1550 C C . LEU A 1 195 ? 14.524 5.645 -10.496 1.00 94.50 195 LEU A C 1
ATOM 1552 O O . LEU A 1 195 ? 14.518 4.629 -11.185 1.00 94.50 195 LEU A O 1
ATOM 1556 N N . HIS A 1 196 ? 13.746 6.701 -10.755 1.00 93.19 196 HIS A N 1
ATOM 1557 C CA . HIS A 1 196 ? 12.824 6.741 -11.887 1.00 93.19 196 HIS A CA 1
ATOM 1558 C C . HIS A 1 196 ? 13.575 6.822 -13.232 1.00 93.19 196 HIS A C 1
ATOM 1560 O O . HIS A 1 196 ? 13.278 6.019 -14.109 1.00 93.19 196 HIS A O 1
ATOM 1566 N N . GLU A 1 197 ? 14.612 7.667 -13.360 1.00 94.94 197 GLU A N 1
ATOM 1567 C CA . GLU A 1 197 ? 15.464 7.739 -14.564 1.00 94.94 197 GLU A CA 1
ATOM 1568 C C . GLU A 1 197 ? 16.134 6.395 -14.865 1.00 94.94 197 GLU A C 1
ATOM 1570 O O . GLU A 1 197 ? 16.128 5.930 -15.998 1.00 94.94 197 GLU A O 1
ATOM 1575 N N . LEU A 1 198 ? 16.667 5.711 -13.847 1.00 95.69 198 LEU A N 1
ATOM 1576 C CA . LEU A 1 198 ? 17.277 4.388 -14.024 1.00 95.69 198 LEU A CA 1
ATOM 1577 C C . LEU A 1 198 ? 16.278 3.318 -14.493 1.00 95.69 198 LEU A C 1
ATOM 1579 O O . LEU A 1 198 ? 16.695 2.314 -15.074 1.00 95.69 198 LEU A O 1
ATOM 1583 N N . CYS A 1 199 ? 14.981 3.507 -14.231 1.00 94.25 199 CYS A N 1
ATOM 1584 C CA . CYS A 1 199 ? 13.935 2.609 -14.715 1.00 94.25 199 CYS A CA 1
ATOM 1585 C C . CYS A 1 199 ? 13.438 2.986 -16.117 1.00 94.25 199 CYS A C 1
ATOM 1587 O O . CYS A 1 199 ? 13.197 2.100 -16.933 1.00 94.25 199 CYS A O 1
ATOM 1589 N N . GLU A 1 200 ? 13.342 4.283 -16.409 1.00 93.25 200 GLU A N 1
ATOM 1590 C CA . GLU A 1 200 ? 13.041 4.840 -17.734 1.00 93.25 200 GLU A CA 1
ATOM 1591 C C . GLU A 1 200 ? 14.136 4.468 -18.750 1.00 93.25 200 GLU A C 1
ATOM 1593 O O . GLU A 1 200 ? 13.849 3.892 -19.794 1.00 93.25 200 GLU A O 1
ATOM 1598 N N . ASN A 1 201 ? 15.412 4.644 -18.402 1.00 95.00 201 ASN A N 1
ATOM 1599 C CA . ASN A 1 201 ? 16.539 4.243 -19.248 1.00 95.00 201 ASN A CA 1
ATOM 1600 C C . ASN A 1 201 ? 16.516 2.739 -19.564 1.00 95.00 201 ASN A C 1
ATOM 1602 O O . ASN A 1 201 ? 16.688 2.349 -20.715 1.00 95.00 201 ASN A O 1
ATOM 1606 N N . TYR A 1 202 ? 16.241 1.882 -18.573 1.00 95.00 202 TYR A N 1
ATOM 1607 C CA . TYR A 1 202 ? 16.143 0.440 -18.816 1.00 95.00 202 TYR A CA 1
ATOM 1608 C C . TYR A 1 202 ? 14.934 0.062 -19.687 1.00 95.00 202 TYR A C 1
ATOM 1610 O O . TYR A 1 202 ? 15.053 -0.852 -20.504 1.00 95.00 202 TYR A O 1
ATOM 1618 N N . SER A 1 203 ? 13.781 0.735 -19.556 1.00 93.25 203 SER A N 1
ATOM 1619 C CA . SER A 1 203 ? 12.642 0.460 -20.444 1.00 93.25 203 SER A CA 1
ATOM 1620 C C . SER A 1 203 ? 12.956 0.856 -21.888 1.00 93.25 203 SER A C 1
ATOM 1622 O O . SER A 1 203 ? 12.704 0.059 -22.791 1.00 93.25 203 SER A O 1
ATOM 1624 N N . LEU A 1 204 ? 13.594 2.012 -22.098 1.00 93.81 204 LEU A N 1
ATOM 1625 C CA . LEU A 1 204 ? 14.054 2.473 -23.411 1.00 93.81 204 LEU A CA 1
ATOM 1626 C C . LEU A 1 204 ? 15.105 1.529 -24.021 1.00 93.81 204 LEU A C 1
ATOM 1628 O O . LEU A 1 204 ? 14.992 1.180 -25.194 1.00 93.81 204 LEU A O 1
ATOM 1632 N N . GLU A 1 205 ? 16.072 1.045 -23.230 1.00 94.50 205 GLU A N 1
ATOM 1633 C CA . GLU A 1 205 ? 17.045 0.023 -23.652 1.00 94.50 205 GLU A CA 1
ATOM 1634 C C . GLU A 1 205 ? 16.359 -1.273 -24.118 1.00 94.50 205 GLU A C 1
ATOM 1636 O O . GLU A 1 205 ? 16.712 -1.811 -25.167 1.00 94.50 205 GLU A O 1
ATOM 1641 N N . GLN A 1 206 ? 15.374 -1.792 -23.370 1.00 93.44 206 GLN A N 1
ATOM 1642 C CA . GLN A 1 206 ? 14.643 -2.995 -23.798 1.00 93.44 206 GLN A CA 1
ATOM 1643 C C . GLN A 1 206 ? 13.865 -2.746 -25.096 1.00 93.44 206 GLN A C 1
ATOM 1645 O O . GLN A 1 206 ? 13.973 -3.550 -26.024 1.00 93.44 206 GLN A O 1
ATOM 1650 N N . MET A 1 207 ? 13.144 -1.623 -25.194 1.00 92.50 207 MET A N 1
ATOM 1651 C CA . MET A 1 207 ? 12.353 -1.277 -26.379 1.00 92.50 207 MET A CA 1
ATOM 1652 C C . MET A 1 207 ? 13.234 -1.102 -27.624 1.00 92.50 207 MET A C 1
ATOM 1654 O O . MET A 1 207 ? 12.888 -1.612 -28.688 1.00 92.50 207 MET A O 1
ATOM 1658 N N . ALA A 1 208 ? 14.410 -0.479 -27.490 1.00 94.50 208 ALA A N 1
ATOM 1659 C CA . ALA A 1 208 ? 15.392 -0.356 -28.569 1.00 94.50 208 ALA A CA 1
ATOM 1660 C C . ALA A 1 208 ? 15.938 -1.718 -29.047 1.00 94.50 208 ALA A C 1
ATOM 1662 O O . ALA A 1 208 ? 16.253 -1.882 -30.223 1.00 94.50 208 ALA A O 1
ATOM 1663 N N . CYS A 1 209 ? 15.997 -2.720 -28.164 1.00 93.50 209 CYS A N 1
ATOM 1664 C CA . CYS A 1 209 ? 16.315 -4.109 -28.510 1.00 93.50 209 CYS A CA 1
ATOM 1665 C C . CYS A 1 209 ? 15.102 -4.930 -28.999 1.00 93.50 209 CYS A C 1
ATOM 1667 O O . CYS A 1 209 ? 15.203 -6.154 -29.101 1.00 93.50 209 CYS A O 1
ATOM 1669 N N . GLY A 1 210 ? 13.950 -4.305 -29.269 1.00 92.50 210 GLY A N 1
ATOM 1670 C CA . GLY A 1 210 ? 12.730 -5.006 -29.683 1.00 92.50 210 GLY A CA 1
ATOM 1671 C C . GLY A 1 210 ? 12.144 -5.909 -28.591 1.00 92.50 210 GLY A C 1
ATOM 1672 O O . GLY A 1 210 ? 11.565 -6.952 -28.892 1.00 92.50 210 GLY A O 1
ATOM 1673 N N . GLN A 1 211 ? 12.345 -5.565 -27.317 1.00 92.12 211 GLN A N 1
ATOM 1674 C CA . GLN A 1 211 ? 11.781 -6.260 -26.158 1.00 92.12 211 GLN A CA 1
ATOM 1675 C C . GLN A 1 211 ? 10.822 -5.330 -25.409 1.00 92.12 211 GLN A C 1
ATOM 1677 O O . GLN A 1 211 ? 11.141 -4.172 -25.151 1.00 92.12 211 GLN A O 1
ATOM 1682 N N . GLU A 1 212 ? 9.663 -5.839 -24.999 1.00 89.25 212 GLU A N 1
ATOM 1683 C CA . GLU A 1 212 ? 8.729 -5.085 -24.159 1.00 89.25 212 GLU A CA 1
ATOM 1684 C C . GLU A 1 212 ? 8.975 -5.410 -22.671 1.00 89.25 212 GLU A C 1
ATOM 1686 O O . GLU A 1 212 ? 8.938 -6.587 -22.293 1.00 89.25 212 GLU A O 1
ATOM 1691 N N . PRO A 1 213 ? 9.232 -4.413 -21.801 1.00 91.31 213 PRO A N 1
ATOM 1692 C CA . PRO A 1 213 ? 9.273 -4.631 -20.358 1.00 91.31 213 PRO A CA 1
ATOM 1693 C C . PRO A 1 213 ? 7.914 -5.107 -19.840 1.00 91.31 213 PRO A C 1
ATOM 1695 O O . PRO A 1 213 ? 6.868 -4.602 -20.240 1.00 91.31 213 PRO A O 1
ATOM 1698 N N . SER A 1 214 ? 7.905 -6.042 -18.890 1.00 90.31 214 SER A N 1
ATOM 1699 C CA . SER A 1 214 ? 6.653 -6.539 -18.313 1.00 90.31 214 SER A CA 1
ATOM 1700 C C . SER A 1 214 ? 5.782 -5.430 -17.706 1.00 90.31 214 SER A C 1
ATOM 1702 O O . SER A 1 214 ? 6.276 -4.489 -17.086 1.00 90.31 214 SER A O 1
ATOM 1704 N N . SER A 1 215 ? 4.460 -5.601 -17.793 1.00 87.62 215 SER A N 1
ATOM 1705 C CA . SER A 1 215 ? 3.451 -4.675 -17.249 1.00 87.62 215 SER A CA 1
ATOM 1706 C C . SER A 1 215 ? 3.730 -4.234 -15.808 1.00 87.62 215 SER A C 1
ATOM 1708 O O . SER A 1 215 ? 3.733 -3.048 -15.489 1.00 87.62 215 SER A O 1
ATOM 1710 N N . HIS A 1 216 ? 4.079 -5.182 -14.935 1.00 88.50 216 HIS A N 1
ATOM 1711 C CA . HIS A 1 216 ? 4.451 -4.878 -13.554 1.00 88.50 216 HIS A CA 1
ATOM 1712 C C . HIS A 1 216 ? 5.652 -3.926 -13.457 1.00 88.50 216 HIS A C 1
ATOM 1714 O O . HIS A 1 216 ? 5.660 -3.088 -12.566 1.00 88.50 216 HIS A O 1
ATOM 1720 N N . TYR A 1 217 ? 6.645 -4.035 -14.343 1.00 92.31 217 TYR A N 1
ATOM 1721 C CA . TYR A 1 217 ? 7.783 -3.117 -14.388 1.00 92.31 217 TYR A CA 1
ATOM 1722 C C . TYR A 1 217 ? 7.371 -1.732 -14.898 1.00 92.31 217 TYR A C 1
ATOM 1724 O O . TYR A 1 217 ? 7.709 -0.730 -14.272 1.00 92.31 217 TYR A O 1
ATOM 1732 N N . MET A 1 218 ? 6.577 -1.678 -15.972 1.00 92.31 218 MET A N 1
ATOM 1733 C CA . MET A 1 218 ? 6.061 -0.421 -16.526 1.00 92.31 218 MET A CA 1
ATOM 1734 C C . MET A 1 218 ? 5.222 0.361 -15.507 1.00 92.31 218 MET A C 1
ATOM 1736 O O . MET A 1 218 ? 5.401 1.570 -15.379 1.00 92.31 218 MET A O 1
ATOM 1740 N N . LEU A 1 219 ? 4.401 -0.316 -14.693 1.00 92.06 219 LEU A N 1
ATOM 1741 C CA . LEU A 1 219 ? 3.728 0.303 -13.545 1.00 92.06 219 LEU A CA 1
ATOM 1742 C C . LEU A 1 219 ? 4.722 1.031 -12.624 1.00 92.06 219 LEU A C 1
ATOM 1744 O O . LEU A 1 219 ? 4.464 2.167 -12.238 1.00 92.06 219 LEU A O 1
ATOM 1748 N N . PHE A 1 220 ? 5.853 0.408 -12.273 1.00 94.50 220 PHE A N 1
ATOM 1749 C CA . PHE A 1 220 ? 6.869 1.047 -11.430 1.00 94.50 220 PHE A CA 1
ATOM 1750 C C . PHE A 1 220 ? 7.527 2.251 -12.116 1.00 94.50 220 PHE A C 1
ATOM 1752 O O . PHE A 1 220 ? 7.744 3.259 -11.445 1.00 94.50 220 PHE A O 1
ATOM 1759 N N . CYS A 1 221 ? 7.761 2.213 -13.432 1.00 94.12 221 CYS A N 1
ATOM 1760 C CA . CYS A 1 221 ? 8.186 3.400 -14.182 1.00 94.12 221 CYS A CA 1
ATOM 1761 C C . CYS A 1 221 ? 7.167 4.543 -14.033 1.00 94.12 221 CYS A C 1
ATOM 1763 O O . CYS A 1 221 ? 7.542 5.631 -13.603 1.00 94.12 221 CYS A O 1
ATOM 1765 N N . HIS A 1 222 ? 5.874 4.286 -14.272 1.00 94.38 222 HIS A N 1
ATOM 1766 C CA . HIS A 1 222 ? 4.821 5.297 -14.115 1.00 94.38 222 HIS A CA 1
ATOM 1767 C C . HIS A 1 222 ? 4.700 5.815 -12.668 1.00 94.38 222 HIS A C 1
ATOM 1769 O O . HIS A 1 222 ? 4.542 7.019 -12.471 1.00 94.38 222 HIS A O 1
ATOM 1775 N N . ILE A 1 223 ? 4.829 4.950 -11.648 1.00 96.12 223 ILE A N 1
ATOM 1776 C CA . ILE A 1 223 ? 4.881 5.372 -10.232 1.00 96.12 223 ILE A CA 1
ATOM 1777 C C . ILE A 1 223 ? 6.045 6.345 -10.020 1.00 96.12 223 ILE A C 1
ATOM 1779 O O . ILE A 1 223 ? 5.860 7.387 -9.397 1.00 96.12 223 ILE A O 1
ATOM 1783 N N . GLY A 1 224 ? 7.229 6.036 -10.558 1.00 95.56 224 GLY A N 1
ATOM 1784 C CA . GLY A 1 224 ? 8.398 6.910 -10.481 1.00 95.56 224 GLY A CA 1
ATOM 1785 C C . GLY A 1 224 ? 8.161 8.273 -11.133 1.00 95.56 224 GLY A C 1
ATOM 1786 O O . GLY A 1 224 ? 8.469 9.300 -10.527 1.00 95.56 224 GLY A O 1
ATOM 1787 N N . THR A 1 225 ? 7.553 8.285 -12.322 1.00 94.00 225 THR A N 1
ATOM 1788 C CA . THR A 1 225 ? 7.192 9.505 -13.059 1.00 94.00 225 THR A CA 1
ATOM 1789 C C . THR A 1 225 ? 6.210 10.384 -12.287 1.00 94.00 225 THR A C 1
ATOM 1791 O O . THR A 1 225 ? 6.434 11.585 -12.204 1.00 94.00 225 THR A O 1
ATOM 1794 N N . TYR A 1 226 ? 5.164 9.827 -11.670 1.00 95.00 226 TYR A N 1
ATOM 1795 C CA . TYR A 1 226 ? 4.203 10.629 -10.898 1.00 95.00 226 TYR A CA 1
ATOM 1796 C C . TYR A 1 226 ? 4.700 11.006 -9.495 1.00 95.00 226 TYR A C 1
ATOM 1798 O O . TYR A 1 226 ? 4.340 12.059 -8.967 1.00 95.00 226 TYR A O 1
ATOM 1806 N N . ALA A 1 227 ? 5.560 10.190 -8.880 1.00 94.50 227 ALA A N 1
ATOM 1807 C CA . ALA A 1 227 ? 6.167 10.518 -7.593 1.00 94.50 227 ALA A CA 1
ATOM 1808 C C . ALA A 1 227 ? 7.178 11.674 -7.713 1.00 94.50 227 ALA A C 1
ATOM 1810 O O . ALA A 1 227 ? 7.252 12.511 -6.808 1.00 94.50 227 ALA A O 1
ATOM 1811 N N . ARG A 1 228 ? 7.912 11.774 -8.838 1.00 90.25 228 ARG A N 1
ATOM 1812 C CA . ARG A 1 228 ? 8.903 12.849 -9.051 1.00 90.25 228 ARG A CA 1
ATOM 1813 C C . ARG A 1 228 ? 8.282 14.248 -9.085 1.00 90.25 228 ARG A C 1
ATOM 1815 O O . ARG A 1 228 ? 8.905 15.189 -8.609 1.00 90.25 228 ARG A O 1
ATOM 1822 N N . GLU A 1 229 ? 7.029 14.372 -9.535 1.00 88.31 229 GLU A N 1
ATOM 1823 C CA . GLU A 1 229 ? 6.257 15.633 -9.536 1.00 88.31 229 GLU A CA 1
ATOM 1824 C C . GLU A 1 229 ? 6.176 16.292 -8.144 1.00 88.31 229 GLU A C 1
ATOM 1826 O O . GLU A 1 229 ? 5.939 17.493 -8.031 1.00 88.31 229 GLU A O 1
ATOM 1831 N N . ASN A 1 230 ? 6.382 15.515 -7.074 1.00 83.00 230 ASN A N 1
ATOM 1832 C CA . ASN A 1 230 ? 6.294 15.964 -5.688 1.00 83.00 230 ASN A CA 1
ATOM 1833 C C . ASN A 1 230 ? 7.661 16.115 -4.987 1.00 83.00 230 ASN A C 1
ATOM 1835 O O . ASN A 1 230 ? 7.681 16.426 -3.795 1.00 83.00 230 ASN A O 1
ATOM 1839 N N . GLN A 1 231 ? 8.789 15.934 -5.692 1.00 77.38 231 GLN A N 1
ATOM 1840 C CA . GLN A 1 231 ? 10.141 15.926 -5.099 1.00 77.38 231 GLN A CA 1
ATOM 1841 C C . GLN A 1 231 ? 10.494 17.199 -4.314 1.00 77.38 231 GLN A C 1
ATOM 1843 O O . GLN A 1 231 ? 11.102 17.127 -3.250 1.00 77.38 231 GLN A O 1
ATOM 1848 N N . GLY A 1 232 ? 10.074 18.371 -4.796 1.00 64.44 232 GLY A N 1
ATOM 1849 C CA . GLY A 1 232 ? 10.395 19.653 -4.158 1.00 64.44 232 GLY A CA 1
ATOM 1850 C C . GLY A 1 232 ? 9.560 20.007 -2.922 1.00 64.44 232 GLY A C 1
ATOM 1851 O O . GLY A 1 232 ? 9.833 21.028 -2.298 1.00 64.44 232 GLY A O 1
ATOM 1852 N N . ARG A 1 233 ? 8.525 19.227 -2.570 1.00 59.78 233 ARG A N 1
ATOM 1853 C CA . ARG A 1 233 ? 7.562 19.634 -1.527 1.00 59.78 233 ARG A CA 1
ATOM 1854 C C . ARG A 1 233 ? 7.995 19.290 -0.101 1.00 59.78 233 ARG A C 1
ATOM 1856 O O . ARG A 1 233 ? 7.556 19.974 0.816 1.00 59.78 233 ARG A O 1
ATOM 1863 N N . MET A 1 234 ? 8.810 18.249 0.110 1.00 57.00 234 MET A N 1
ATOM 1864 C CA . MET A 1 234 ? 9.168 17.766 1.458 1.00 57.00 234 MET A CA 1
ATOM 1865 C C . MET A 1 234 ? 10.577 17.147 1.490 1.00 57.00 234 MET A C 1
ATOM 1867 O O . MET A 1 234 ? 10.784 16.031 1.019 1.00 57.00 234 MET A O 1
ATOM 1871 N N . THR A 1 235 ? 11.548 17.838 2.093 1.00 52.03 235 THR A N 1
ATOM 1872 C CA . THR A 1 235 ? 12.965 17.418 2.174 1.00 52.03 235 THR A CA 1
ATOM 1873 C C . THR A 1 235 ? 13.281 16.581 3.423 1.00 52.03 235 THR A C 1
ATOM 1875 O O . THR A 1 235 ? 14.295 16.769 4.095 1.00 52.03 235 THR A O 1
ATOM 1878 N N . ASN A 1 236 ? 12.418 15.613 3.743 1.00 54.88 236 ASN A N 1
ATOM 1879 C CA . ASN A 1 236 ? 12.531 14.789 4.951 1.00 54.88 236 ASN A CA 1
ATOM 1880 C C . ASN A 1 236 ? 13.391 13.529 4.733 1.00 54.88 236 ASN A C 1
ATOM 1882 O O . ASN A 1 236 ? 12.925 12.393 4.844 1.00 54.88 236 ASN A O 1
ATOM 1886 N N . HIS A 1 237 ? 14.688 13.718 4.465 1.00 59.53 237 HIS A N 1
ATOM 1887 C CA . HIS A 1 237 ? 15.654 12.622 4.563 1.00 59.53 237 HIS A CA 1
ATOM 1888 C C . HIS A 1 237 ? 15.798 12.181 6.028 1.00 59.53 237 HIS A C 1
ATOM 1890 O O . HIS A 1 237 ? 16.388 12.883 6.849 1.00 59.53 237 HIS A O 1
ATOM 1896 N N . SER A 1 238 ? 15.293 10.988 6.354 1.00 60.59 238 SER A N 1
ATOM 1897 C CA . SER A 1 238 ? 15.463 10.392 7.683 1.00 60.59 238 SER A CA 1
ATOM 1898 C C . SER A 1 238 ? 16.948 10.293 8.065 1.00 60.59 238 SER A C 1
ATOM 1900 O O . SER A 1 238 ? 17.735 9.629 7.375 1.00 60.59 238 SER A O 1
ATOM 1902 N N . GLN A 1 239 ? 17.285 10.945 9.185 1.00 60.75 239 GLN A N 1
ATOM 1903 C CA . GLN A 1 239 ? 18.562 10.831 9.899 1.00 60.75 239 GLN A CA 1
ATOM 1904 C C . GLN A 1 239 ? 18.623 9.583 10.804 1.00 60.75 239 GLN A C 1
ATOM 1906 O O . GLN A 1 239 ? 19.672 9.306 11.382 1.00 60.75 239 GLN A O 1
ATOM 1911 N N . ASP A 1 240 ? 17.521 8.832 10.948 1.00 62.91 240 ASP A N 1
ATOM 1912 C CA . ASP A 1 240 ? 17.505 7.599 11.740 1.00 62.91 240 ASP A CA 1
ATOM 1913 C C . ASP A 1 240 ? 18.428 6.531 11.130 1.00 62.91 240 ASP A C 1
ATOM 1915 O O . ASP A 1 240 ? 18.629 6.456 9.915 1.00 62.91 240 ASP A O 1
ATOM 1919 N N . PHE A 1 241 ? 18.935 5.643 11.987 1.00 59.09 241 PHE A N 1
ATOM 1920 C CA . PHE A 1 241 ? 19.637 4.433 11.573 1.00 59.09 241 PHE A CA 1
ATOM 1921 C C . PHE A 1 241 ? 18.947 3.185 12.164 1.00 59.09 241 PHE A C 1
ATOM 1923 O O . PHE A 1 241 ? 18.892 3.056 13.390 1.00 59.09 241 PHE A O 1
ATOM 1930 N N . PRO A 1 242 ? 18.443 2.240 11.342 1.00 68.88 242 PRO A N 1
ATOM 1931 C CA . PRO A 1 242 ? 18.404 2.274 9.878 1.00 68.88 242 PRO A CA 1
ATOM 1932 C C . PRO A 1 242 ? 17.486 3.392 9.342 1.00 68.88 242 PRO A C 1
ATOM 1934 O O . PRO A 1 242 ? 16.559 3.801 10.045 1.00 68.88 242 PRO A O 1
ATOM 1937 N N . PRO A 1 243 ? 17.727 3.871 8.108 1.00 74.38 243 PRO A N 1
ATOM 1938 C CA . PRO A 1 243 ? 16.950 4.953 7.519 1.00 74.38 243 PRO A CA 1
ATOM 1939 C C . PRO A 1 243 ? 15.488 4.565 7.306 1.00 74.38 243 PRO A C 1
ATOM 1941 O O . PRO A 1 243 ? 15.156 3.396 7.095 1.00 74.38 243 PRO A O 1
ATOM 1944 N N . ARG A 1 244 ? 14.618 5.577 7.319 1.00 83.44 244 ARG A N 1
ATOM 1945 C CA . ARG A 1 244 ? 13.170 5.429 7.138 1.00 83.44 244 ARG A CA 1
ATOM 1946 C C . ARG A 1 244 ? 12.643 6.279 5.981 1.00 83.44 244 ARG A C 1
ATOM 1948 O O . ARG A 1 244 ? 13.097 7.401 5.770 1.00 83.44 244 ARG A O 1
ATOM 1955 N N . LEU A 1 245 ? 11.662 5.743 5.264 1.00 86.50 245 LEU A N 1
ATOM 1956 C CA . LEU A 1 245 ? 10.872 6.423 4.244 1.00 86.50 245 LEU A CA 1
ATOM 1957 C C . LEU A 1 245 ? 9.600 6.957 4.906 1.00 86.50 245 LEU A C 1
ATOM 1959 O O . LEU A 1 245 ? 8.707 6.175 5.236 1.00 86.50 245 LEU A O 1
ATOM 1963 N N . ALA A 1 246 ? 9.524 8.273 5.104 1.00 86.00 246 ALA A N 1
ATOM 1964 C CA . ALA A 1 246 ? 8.305 8.936 5.552 1.00 86.00 246 ALA A CA 1
ATOM 1965 C C . ALA A 1 246 ? 7.320 9.008 4.378 1.00 86.00 246 ALA A C 1
ATOM 1967 O O . ALA A 1 246 ? 7.460 9.857 3.503 1.00 86.00 246 ALA A O 1
ATOM 1968 N N . VAL A 1 247 ? 6.366 8.078 4.335 1.00 88.94 247 VAL A N 1
ATOM 1969 C CA . VAL A 1 247 ?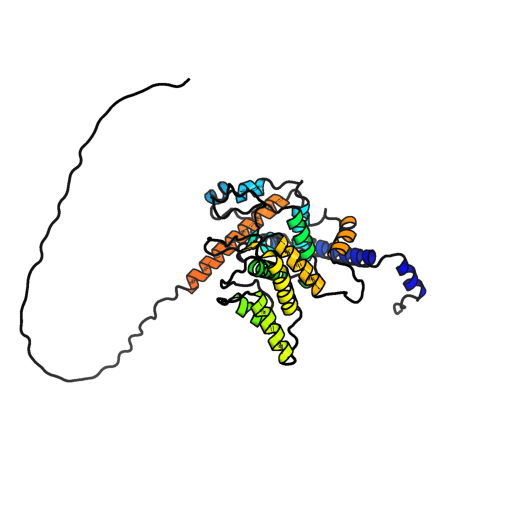 5.327 7.989 3.304 1.00 88.94 247 VAL A CA 1
ATOM 1970 C C . VAL A 1 247 ? 4.290 9.085 3.519 1.00 88.94 247 VAL A C 1
ATOM 1972 O O . VAL A 1 247 ? 3.726 9.217 4.609 1.00 88.94 247 VAL A O 1
ATOM 1975 N N . HIS A 1 248 ? 4.018 9.827 2.453 1.00 89.44 248 HIS A N 1
ATOM 1976 C CA . HIS A 1 248 ? 3.057 10.919 2.389 1.00 89.44 248 HIS A CA 1
ATOM 1977 C C . HIS A 1 248 ? 1.819 10.500 1.580 1.00 89.44 248 HIS A C 1
ATOM 1979 O O . HIS A 1 248 ? 1.860 9.526 0.826 1.00 89.44 248 HIS A O 1
ATOM 1985 N N . ILE A 1 249 ? 0.712 11.246 1.673 1.00 91.00 249 ILE A N 1
ATOM 1986 C CA . ILE A 1 249 ? -0.480 10.968 0.850 1.00 91.00 249 ILE A CA 1
ATOM 1987 C C . ILE A 1 249 ? -0.174 11.046 -0.655 1.00 91.00 249 ILE A C 1
ATOM 1989 O O . ILE A 1 249 ? -0.661 10.214 -1.418 1.00 91.00 249 ILE A O 1
ATOM 1993 N N . SER A 1 250 ? 0.721 11.950 -1.069 1.00 92.94 250 SER A N 1
ATOM 1994 C CA . SER A 1 250 ? 1.114 12.095 -2.476 1.00 92.94 250 SER A CA 1
ATOM 1995 C C . SER A 1 250 ? 1.841 10.872 -3.054 1.00 92.94 250 SER A C 1
ATOM 1997 O O . SER A 1 250 ? 1.820 10.682 -4.269 1.00 92.94 250 SER A O 1
ATOM 1999 N N . ASP A 1 251 ? 2.407 9.991 -2.219 1.00 94.56 251 ASP A N 1
ATOM 2000 C CA . ASP A 1 251 ? 2.926 8.693 -2.677 1.00 94.56 251 ASP A CA 1
ATOM 2001 C C . ASP A 1 251 ? 1.780 7.762 -3.107 1.00 94.56 251 ASP A C 1
ATOM 2003 O O . ASP A 1 251 ? 1.878 7.064 -4.115 1.00 94.56 251 ASP A O 1
ATOM 2007 N N . LEU A 1 252 ? 0.661 7.778 -2.372 1.00 95.06 252 LEU A N 1
ATOM 2008 C CA . LEU A 1 252 ? -0.532 6.983 -2.683 1.00 95.06 252 LEU A CA 1
ATOM 2009 C C . LEU A 1 252 ? -1.275 7.546 -3.907 1.00 95.06 252 LEU A C 1
ATOM 2011 O O . LEU A 1 252 ? -1.759 6.793 -4.757 1.00 95.06 252 LEU A O 1
ATOM 2015 N N . GLU A 1 253 ? -1.320 8.871 -4.036 1.00 93.31 253 GLU A N 1
ATOM 2016 C CA . GLU A 1 253 ? -1.856 9.559 -5.216 1.00 93.31 253 GLU A CA 1
ATOM 2017 C C . GLU A 1 253 ? -1.023 9.256 -6.469 1.00 93.31 253 GLU A C 1
ATOM 2019 O O . GLU A 1 253 ? -1.592 8.935 -7.510 1.00 93.31 253 GLU A O 1
ATOM 2024 N N . ALA A 1 254 ? 0.313 9.272 -6.373 1.00 94.94 254 ALA A N 1
ATOM 2025 C CA . ALA A 1 254 ? 1.202 8.907 -7.477 1.00 94.94 254 ALA A CA 1
ATOM 2026 C C . ALA A 1 254 ? 0.977 7.462 -7.954 1.00 94.94 254 ALA A C 1
ATOM 2028 O O . ALA A 1 254 ? 0.934 7.214 -9.159 1.00 94.94 254 ALA A O 1
ATOM 2029 N N . ILE A 1 255 ? 0.757 6.514 -7.033 1.00 95.19 255 ILE A N 1
ATOM 2030 C CA . ILE A 1 255 ? 0.405 5.128 -7.388 1.00 95.19 255 ILE A CA 1
ATOM 2031 C C . ILE A 1 255 ? -0.972 5.065 -8.055 1.00 95.19 255 ILE A C 1
ATOM 2033 O O . ILE A 1 255 ? -1.140 4.341 -9.033 1.00 95.19 255 ILE A O 1
ATOM 2037 N N . THR A 1 256 ? -1.944 5.842 -7.575 1.00 91.75 256 THR A N 1
ATOM 2038 C CA . THR A 1 256 ? -3.289 5.898 -8.168 1.00 91.75 256 THR A CA 1
ATOM 2039 C C . THR A 1 256 ? -3.233 6.433 -9.604 1.00 91.75 256 THR A C 1
ATOM 2041 O O . THR A 1 256 ? -3.743 5.785 -10.518 1.00 91.75 256 THR A O 1
ATOM 2044 N N . LYS A 1 257 ? -2.515 7.544 -9.836 1.00 90.56 257 LYS A N 1
ATOM 2045 C CA . LYS A 1 257 ? -2.234 8.077 -11.182 1.00 90.56 257 LYS A CA 1
ATOM 2046 C C . LYS A 1 257 ? -1.528 7.045 -12.070 1.00 90.56 257 LYS A C 1
ATOM 2048 O O . LYS A 1 257 ? -1.928 6.851 -13.213 1.00 90.56 257 LYS A O 1
ATOM 2053 N N . ALA A 1 258 ? -0.513 6.353 -11.546 1.00 92.06 258 ALA A N 1
ATOM 2054 C CA . ALA A 1 258 ? 0.238 5.341 -12.288 1.00 92.06 258 ALA A CA 1
ATOM 2055 C C . ALA A 1 258 ? -0.621 4.138 -12.700 1.00 92.06 258 ALA A C 1
ATOM 2057 O O . ALA A 1 258 ? -0.465 3.630 -13.806 1.00 92.06 258 ALA A O 1
ATOM 2058 N N . ILE A 1 259 ? -1.546 3.701 -11.841 1.00 88.56 259 ILE A N 1
ATOM 2059 C CA . ILE A 1 259 ? -2.513 2.645 -12.161 1.00 88.56 259 ILE A CA 1
ATOM 2060 C C . ILE A 1 259 ? -3.450 3.099 -13.284 1.00 88.56 259 ILE A C 1
ATOM 2062 O O . ILE A 1 259 ? -3.619 2.363 -14.254 1.00 88.56 259 ILE A O 1
ATOM 2066 N N . HIS A 1 260 ? -4.014 4.307 -13.188 1.00 83.75 260 HIS A N 1
ATOM 2067 C CA . HIS A 1 260 ? -4.904 4.850 -14.219 1.00 83.75 260 HIS A CA 1
ATOM 2068 C C . HIS A 1 260 ? -4.179 5.056 -15.563 1.00 83.75 260 HIS A C 1
ATOM 2070 O O . HIS A 1 260 ? -4.743 4.759 -16.611 1.00 83.75 260 HIS A O 1
ATOM 2076 N N . HIS A 1 261 ? -2.911 5.483 -15.544 1.00 84.44 261 HIS A N 1
ATOM 2077 C CA . HIS A 1 261 ? -2.077 5.583 -16.747 1.00 84.44 261 HIS A CA 1
ATOM 2078 C C . HIS A 1 261 ? -1.763 4.211 -17.355 1.00 84.44 261 HIS A C 1
ATOM 2080 O O . HIS A 1 261 ? -1.788 4.061 -18.571 1.00 84.44 261 HIS A O 1
ATOM 2086 N N . HIS A 1 262 ? -1.435 3.215 -16.526 1.00 75.38 262 HIS A N 1
ATOM 2087 C CA . HIS A 1 262 ? -1.016 1.894 -17.000 1.00 75.38 262 HIS A CA 1
ATOM 2088 C C . HIS A 1 262 ? -2.187 1.038 -17.521 1.00 75.38 262 HIS A C 1
ATOM 2090 O O . HIS A 1 262 ? -1.973 0.122 -18.314 1.00 75.38 262 HIS A O 1
ATOM 2096 N N . TYR A 1 263 ? -3.423 1.357 -17.122 1.00 68.25 263 TYR A N 1
ATOM 2097 C CA . TYR A 1 263 ? -4.652 0.756 -17.649 1.00 68.25 263 TYR A CA 1
ATOM 2098 C C . TYR A 1 263 ? -5.607 1.836 -18.189 1.00 68.25 263 TYR A C 1
ATOM 2100 O O . TYR A 1 263 ? -6.680 2.042 -17.615 1.00 68.25 263 TYR A O 1
ATOM 2108 N N . PRO A 1 264 ? -5.250 2.520 -19.294 1.00 54.75 264 PRO A N 1
ATOM 2109 C CA . PRO A 1 264 ? -6.100 3.533 -19.897 1.00 54.75 264 PRO A CA 1
ATOM 2110 C C . PRO A 1 264 ? -7.240 2.821 -20.632 1.00 54.75 264 PRO A C 1
ATOM 2112 O O . PRO A 1 264 ? -7.061 2.323 -21.741 1.00 54.75 264 PRO A O 1
ATOM 2115 N N . GLY A 1 265 ? -8.390 2.710 -19.968 1.00 52.22 265 GLY A N 1
ATOM 2116 C CA . GLY A 1 265 ? -9.556 2.001 -20.485 1.00 52.22 265 GLY A CA 1
ATOM 2117 C C . GLY A 1 265 ? -9.301 0.502 -20.669 1.00 52.22 265 GLY A C 1
ATOM 2118 O O . GLY A 1 265 ? -8.978 0.020 -21.759 1.00 52.22 265 GLY A O 1
ATOM 2119 N N . SER A 1 266 ? -9.570 -0.302 -19.632 1.00 44.97 266 SER A N 1
ATOM 2120 C CA . SER A 1 266 ? -10.016 -1.666 -19.927 1.00 44.97 266 SER A CA 1
ATOM 2121 C C . SER A 1 266 ? -11.219 -1.546 -20.862 1.00 44.97 266 SER A C 1
ATOM 2123 O O . SER A 1 266 ? -12.159 -0.843 -20.515 1.00 44.97 266 SER A O 1
ATOM 2125 N N . LYS A 1 267 ? -11.220 -2.218 -22.025 1.00 44.53 267 LYS A N 1
ATOM 2126 C CA . LYS A 1 267 ? -12.225 -2.037 -23.107 1.00 44.53 267 LYS A CA 1
ATOM 2127 C C . LYS A 1 267 ? -13.692 -2.327 -22.724 1.00 44.53 267 LYS A C 1
ATOM 2129 O O . LYS A 1 267 ? -14.578 -2.308 -23.573 1.00 44.53 267 LYS A O 1
ATOM 2134 N N . ARG A 1 268 ? -13.955 -2.600 -21.448 1.00 43.47 268 ARG A N 1
ATOM 2135 C CA . ARG A 1 268 ? -15.224 -2.335 -20.781 1.00 43.47 268 ARG A CA 1
ATOM 2136 C C . ARG A 1 268 ? -15.015 -1.188 -19.783 1.00 43.47 268 ARG A C 1
ATOM 2138 O O . ARG A 1 268 ? -14.519 -1.436 -18.688 1.00 43.47 268 ARG A O 1
ATOM 2145 N N . LEU A 1 269 ? -15.539 -0.018 -20.158 1.00 49.44 269 LEU A N 1
ATOM 2146 C CA . LEU A 1 269 ? -15.859 1.137 -19.308 1.00 49.44 269 LEU A CA 1
ATOM 2147 C C . LEU A 1 269 ? -14.658 2.006 -18.869 1.00 49.44 269 LEU A C 1
ATOM 2149 O O . LEU A 1 269 ? -13.822 1.573 -18.081 1.00 49.44 269 LEU A O 1
ATOM 2153 N N . ASP A 1 270 ? -14.644 3.273 -19.302 1.00 55.19 270 ASP A N 1
ATOM 2154 C CA . ASP A 1 270 ? -13.627 4.298 -18.979 1.00 55.19 270 ASP A CA 1
ATOM 2155 C C . ASP A 1 270 ? -13.779 4.890 -17.560 1.00 55.19 270 ASP A C 1
ATOM 2157 O O . ASP A 1 270 ? -13.691 6.097 -17.343 1.00 55.19 270 ASP A O 1
ATOM 2161 N N . LEU A 1 271 ? -14.063 4.039 -16.575 1.00 61.81 271 LEU A N 1
ATOM 2162 C CA . LEU A 1 271 ? -14.357 4.445 -15.202 1.00 61.81 271 LEU A CA 1
ATOM 2163 C C . LEU A 1 271 ? -13.106 4.363 -14.331 1.00 61.81 271 LEU A C 1
ATOM 2165 O O . LEU A 1 271 ? -12.419 3.339 -14.315 1.00 61.81 271 LEU A O 1
ATOM 2169 N N . MET A 1 272 ? -12.832 5.411 -13.553 1.00 69.88 272 MET A N 1
ATOM 2170 C CA . MET A 1 272 ? -11.728 5.376 -12.598 1.00 69.88 272 MET A CA 1
ATOM 2171 C C . MET A 1 272 ? -12.071 4.429 -11.444 1.00 69.88 272 MET A C 1
ATOM 2173 O O . MET A 1 272 ? -13.229 4.284 -11.040 1.00 69.88 272 MET A O 1
ATOM 2177 N N . TYR A 1 273 ? -11.060 3.779 -10.860 1.00 75.00 273 TYR A N 1
ATOM 2178 C CA . TYR A 1 273 ? -11.314 2.825 -9.773 1.00 75.00 273 TYR A CA 1
ATOM 2179 C C . TYR A 1 273 ? -11.858 3.512 -8.509 1.00 75.00 273 TYR A C 1
ATOM 2181 O O . TYR A 1 273 ? -12.590 2.897 -7.731 1.00 75.00 273 TYR A O 1
ATOM 2189 N N . SER A 1 274 ? -11.558 4.805 -8.342 1.00 73.38 274 SER A N 1
ATOM 2190 C CA . SER A 1 274 ? -12.193 5.700 -7.368 1.00 73.38 274 SER A CA 1
ATOM 2191 C C . SER A 1 274 ? -13.714 5.708 -7.483 1.00 73.38 274 SER A C 1
ATOM 2193 O O . SER A 1 274 ? -14.403 5.660 -6.468 1.00 73.38 274 SER A O 1
ATOM 2195 N N . ASP A 1 275 ? -14.233 5.726 -8.706 1.00 80.06 275 ASP A N 1
ATOM 2196 C CA . ASP A 1 275 ? -15.652 5.926 -8.988 1.00 80.06 275 ASP A CA 1
ATOM 2197 C C . ASP A 1 275 ? -16.403 4.627 -8.700 1.00 80.06 275 ASP A C 1
ATOM 2199 O O . ASP A 1 275 ? -17.440 4.632 -8.040 1.00 80.06 275 ASP A O 1
ATOM 2203 N N . ILE A 1 276 ? -15.810 3.495 -9.099 1.00 82.50 276 ILE A N 1
ATOM 2204 C CA . ILE A 1 276 ? -16.287 2.144 -8.773 1.00 82.50 276 ILE A CA 1
ATOM 2205 C C . ILE A 1 276 ? -16.375 1.963 -7.251 1.00 82.50 276 ILE A C 1
ATOM 2207 O O . ILE A 1 276 ? -17.377 1.456 -6.745 1.00 82.50 276 ILE A O 1
ATOM 2211 N N . ILE A 1 277 ? -15.354 2.406 -6.507 1.00 80.94 277 ILE A N 1
ATOM 2212 C CA . ILE A 1 277 ? -15.360 2.372 -5.038 1.00 80.94 277 ILE A CA 1
ATOM 2213 C C . ILE A 1 277 ? -16.405 3.333 -4.465 1.00 80.94 277 ILE A C 1
ATOM 2215 O O . ILE A 1 277 ? -17.108 2.952 -3.534 1.00 80.94 277 ILE A O 1
ATOM 2219 N N . GLY A 1 278 ? -16.547 4.541 -5.014 1.00 82.12 278 GLY A N 1
ATOM 2220 C CA . GLY A 1 278 ? -17.560 5.515 -4.601 1.00 82.12 278 GLY A CA 1
ATOM 2221 C C . GLY A 1 278 ? -18.982 4.970 -4.756 1.00 82.12 278 GLY A C 1
ATOM 2222 O O . GLY A 1 278 ? -19.755 4.981 -3.797 1.00 82.12 278 GLY A O 1
ATOM 2223 N N . GLY A 1 279 ? -19.296 4.399 -5.922 1.00 84.44 279 GLY A N 1
ATOM 2224 C CA . GLY A 1 279 ? -20.575 3.744 -6.201 1.00 84.44 279 GLY A CA 1
ATOM 2225 C C . GLY A 1 279 ? -20.815 2.486 -5.360 1.00 84.44 279 GLY A C 1
ATOM 2226 O O . GLY A 1 279 ? -21.948 2.212 -4.971 1.00 84.44 279 GLY A O 1
ATOM 2227 N N . ALA A 1 280 ? -19.764 1.731 -5.024 1.00 85.12 280 ALA A N 1
ATOM 2228 C CA . ALA A 1 280 ? -19.877 0.568 -4.145 1.00 85.12 280 ALA A CA 1
ATOM 2229 C C . ALA A 1 280 ? -19.995 0.949 -2.656 1.00 85.12 280 ALA A C 1
ATOM 2231 O O . ALA A 1 280 ? -20.636 0.229 -1.890 1.00 85.12 280 ALA A O 1
ATOM 2232 N N . ALA A 1 281 ? -19.424 2.077 -2.221 1.00 83.31 281 ALA A N 1
ATOM 2233 C CA . ALA A 1 281 ? -19.371 2.490 -0.816 1.00 83.31 281 ALA A CA 1
ATOM 2234 C C . ALA A 1 281 ? -20.747 2.770 -0.187 1.00 83.31 281 ALA A C 1
ATOM 2236 O O . ALA A 1 281 ? -20.862 2.733 1.038 1.00 83.31 281 ALA A O 1
ATOM 2237 N N . THR A 1 282 ? -21.779 3.019 -0.999 1.00 83.62 282 THR A N 1
ATOM 2238 C CA . THR A 1 282 ? -23.181 3.145 -0.560 1.00 83.62 282 THR A CA 1
ATOM 2239 C C . THR A 1 282 ? -23.857 1.787 -0.335 1.00 83.62 282 THR A C 1
ATOM 2241 O O . THR A 1 282 ? -24.764 1.680 0.487 1.00 83.62 282 THR A O 1
ATOM 2244 N N . LYS A 1 283 ? -23.403 0.740 -1.039 1.00 84.62 283 LYS A N 1
ATOM 2245 C CA . LYS A 1 283 ? -23.952 -0.627 -1.006 1.00 84.62 283 LYS A CA 1
ATOM 2246 C C . LYS A 1 283 ? -23.212 -1.535 -0.008 1.00 84.62 283 LYS A C 1
ATOM 2248 O O . LYS A 1 283 ? -23.807 -2.439 0.574 1.00 84.62 283 LYS A O 1
ATOM 2253 N N . ILE A 1 284 ? -21.919 -1.286 0.223 1.00 85.94 284 ILE A N 1
ATOM 2254 C CA . ILE A 1 284 ? -21.046 -2.082 1.102 1.00 85.94 284 ILE A CA 1
ATOM 2255 C C . ILE A 1 284 ? -21.465 -1.989 2.578 1.00 85.94 284 ILE A C 1
ATOM 2257 O O . ILE A 1 284 ? -21.343 -0.950 3.229 1.00 85.94 284 ILE A O 1
ATOM 2261 N N . ARG A 1 285 ? -21.847 -3.132 3.159 1.00 83.12 285 ARG A N 1
ATOM 2262 C CA . ARG A 1 285 ? -22.069 -3.274 4.606 1.00 83.12 285 ARG A CA 1
ATOM 2263 C C . ARG A 1 285 ? -20.757 -3.576 5.325 1.00 83.12 285 ARG A C 1
ATOM 2265 O O . ARG A 1 285 ? -20.259 -4.697 5.294 1.00 83.12 285 ARG A O 1
ATOM 2272 N N . LEU A 1 286 ? -20.217 -2.581 6.029 1.00 81.88 286 LEU A N 1
ATOM 2273 C CA . LEU A 1 286 ? -18.988 -2.743 6.815 1.00 81.88 286 LEU A CA 1
ATOM 2274 C C . LEU A 1 286 ? -19.203 -3.461 8.159 1.00 81.88 286 LEU A C 1
ATOM 2276 O O . LEU A 1 286 ? -18.227 -3.928 8.740 1.00 81.88 286 LEU A O 1
ATOM 2280 N N . GLN A 1 287 ? -20.427 -3.531 8.694 1.00 79.38 287 GLN A N 1
ATOM 2281 C CA . GLN A 1 287 ? -20.671 -3.932 10.092 1.00 79.38 287 GLN A CA 1
ATOM 2282 C C . GLN A 1 287 ? -20.186 -5.349 10.458 1.00 79.38 287 GLN A C 1
ATOM 2284 O O . GLN A 1 287 ? -19.664 -5.525 11.553 1.00 79.38 287 GLN A O 1
ATOM 2289 N N . ASN A 1 288 ? -20.259 -6.305 9.525 1.00 80.81 288 ASN A N 1
ATOM 2290 C CA . ASN A 1 288 ? -19.906 -7.716 9.746 1.00 80.81 288 ASN A CA 1
ATOM 2291 C C . ASN A 1 288 ? -18.434 -8.045 9.427 1.00 80.81 288 ASN A C 1
ATOM 2293 O O . ASN A 1 288 ? -18.037 -9.204 9.507 1.00 80.81 288 ASN A O 1
ATOM 2297 N N . ALA A 1 289 ? -17.642 -7.053 9.013 1.00 87.06 289 ALA A N 1
ATOM 2298 C CA . ALA A 1 289 ? -16.238 -7.234 8.664 1.00 87.06 289 ALA A CA 1
ATOM 2299 C C . ALA A 1 289 ? -15.322 -6.830 9.823 1.00 87.06 289 ALA A C 1
ATOM 2301 O O . ALA A 1 289 ? -15.497 -5.759 10.418 1.00 87.06 289 ALA A O 1
ATOM 2302 N N . PHE A 1 290 ? -14.313 -7.657 10.091 1.00 89.50 290 PHE A N 1
ATOM 2303 C CA . PHE A 1 290 ? -13.256 -7.384 11.064 1.00 89.50 290 PHE A CA 1
ATOM 2304 C C . PHE A 1 290 ? -12.373 -6.184 10.649 1.00 89.50 290 PHE A C 1
ATOM 2306 O O . PHE A 1 290 ? -12.057 -6.059 9.461 1.00 89.50 290 PHE A O 1
ATOM 2313 N N . PRO A 1 291 ? -11.904 -5.337 11.591 1.00 92.50 291 PRO A N 1
ATOM 2314 C CA . PRO A 1 291 ? -12.261 -5.278 13.016 1.00 92.50 291 PRO A CA 1
ATOM 2315 C C . PRO A 1 291 ? -13.550 -4.482 13.264 1.00 92.50 291 PRO A C 1
ATOM 2317 O O . PRO A 1 291 ? -13.888 -3.583 12.496 1.00 92.50 291 PRO A O 1
ATOM 2320 N N . SER A 1 292 ? -14.264 -4.722 14.363 1.00 91.75 292 SER A N 1
ATOM 2321 C CA . SER A 1 292 ? -15.328 -3.811 14.811 1.00 91.75 292 SER A CA 1
ATOM 2322 C C . SER A 1 292 ? -14.769 -2.443 15.243 1.00 91.75 292 SER A C 1
ATOM 2324 O O . SER A 1 292 ? -13.572 -2.272 15.494 1.00 91.75 292 SER A O 1
ATOM 2326 N N . SER A 1 293 ? -15.643 -1.438 15.371 1.00 91.38 293 SER A N 1
ATOM 2327 C CA . SER A 1 293 ? -15.248 -0.100 15.845 1.00 91.38 293 SER A CA 1
ATOM 2328 C C . SER A 1 293 ? -14.740 -0.095 17.294 1.00 91.38 293 SER A C 1
ATOM 2330 O O . SER A 1 293 ? -13.959 0.778 17.663 1.00 91.38 293 SER A O 1
ATOM 2332 N N . SER A 1 294 ? -15.155 -1.071 18.106 1.00 91.88 294 SER A N 1
ATOM 2333 C CA . SER A 1 294 ? -14.657 -1.319 19.465 1.00 91.88 294 SER A CA 1
ATOM 2334 C C . SER A 1 294 ? -13.271 -1.967 19.493 1.00 91.88 294 SER A C 1
ATOM 2336 O O . SER A 1 294 ? -12.469 -1.640 20.364 1.00 91.88 294 SER A O 1
ATOM 2338 N N . GLU A 1 295 ? -12.973 -2.865 18.554 1.00 92.62 295 GLU A N 1
ATOM 2339 C CA . GLU A 1 295 ? -11.700 -3.601 18.518 1.00 92.62 295 GLU A CA 1
ATOM 2340 C C . GLU A 1 295 ? -10.559 -2.775 17.916 1.00 92.62 295 GLU A C 1
ATOM 2342 O O . GLU A 1 295 ? -9.413 -2.932 18.338 1.00 92.62 295 GLU A O 1
ATOM 2347 N N . LEU A 1 296 ? -10.878 -1.864 16.984 1.00 94.25 296 LEU A N 1
ATOM 2348 C CA . LEU A 1 296 ? -9.928 -1.104 16.161 1.00 94.25 296 LEU A CA 1
ATOM 2349 C C . LEU A 1 296 ? -8.674 -0.630 16.909 1.00 94.25 296 LEU A C 1
ATOM 2351 O O . LEU A 1 296 ? -7.567 -0.842 16.421 1.00 94.25 296 LEU A O 1
ATOM 2355 N N . LYS A 1 297 ? -8.827 -0.011 18.088 1.00 94.56 297 LYS A N 1
ATOM 2356 C CA . LYS A 1 297 ? -7.696 0.485 18.891 1.00 94.56 297 LYS A CA 1
ATOM 2357 C C . LYS A 1 297 ? -6.742 -0.641 19.300 1.00 94.56 297 LYS A C 1
ATOM 2359 O O . LYS A 1 297 ? -5.535 -0.538 19.086 1.00 94.56 297 LYS A O 1
ATOM 2364 N N . ASN A 1 298 ? -7.280 -1.717 19.870 1.00 93.25 298 ASN A N 1
ATOM 2365 C CA . ASN A 1 298 ? -6.484 -2.839 20.363 1.00 93.25 298 ASN A CA 1
ATOM 2366 C C . ASN A 1 298 ? -5.844 -3.594 19.191 1.00 93.25 298 ASN A C 1
ATOM 2368 O O . ASN A 1 298 ? -4.652 -3.890 19.231 1.00 93.25 298 ASN A O 1
ATOM 2372 N N . THR A 1 299 ? -6.600 -3.810 18.110 1.00 94.12 299 THR A N 1
ATOM 2373 C CA . THR A 1 299 ? -6.110 -4.383 16.848 1.00 94.12 299 THR A CA 1
ATOM 2374 C C . THR A 1 299 ? -4.940 -3.576 16.267 1.00 94.12 299 THR A C 1
ATOM 2376 O O . THR A 1 299 ? -3.921 -4.151 15.877 1.00 94.12 299 THR A O 1
ATOM 2379 N N . HIS A 1 300 ? -5.054 -2.243 16.257 1.00 93.75 300 HIS A N 1
ATOM 2380 C CA . HIS A 1 300 ? -4.030 -1.334 15.743 1.00 93.75 300 HIS A CA 1
ATOM 2381 C C . HIS A 1 300 ? -2.745 -1.390 16.574 1.00 93.75 300 HIS A C 1
ATOM 2383 O O . HIS A 1 300 ? -1.662 -1.606 16.025 1.00 93.75 300 HIS A O 1
ATOM 2389 N N . ILE A 1 301 ? -2.865 -1.267 17.901 1.00 92.12 301 ILE A N 1
ATOM 2390 C CA . ILE A 1 301 ? -1.730 -1.343 18.829 1.00 92.12 301 ILE A CA 1
ATOM 2391 C C . ILE A 1 301 ? -1.039 -2.711 18.734 1.00 92.12 301 ILE A C 1
ATOM 2393 O O . ILE A 1 301 ? 0.183 -2.767 18.595 1.00 92.12 301 ILE A O 1
ATOM 2397 N N . ARG A 1 302 ? -1.804 -3.812 18.754 1.00 92.81 302 ARG A N 1
ATOM 2398 C CA . ARG A 1 302 ? -1.281 -5.185 18.675 1.00 92.81 302 ARG A CA 1
ATOM 2399 C C . ARG A 1 302 ? -0.464 -5.408 17.402 1.00 92.81 302 ARG A C 1
ATOM 2401 O O . ARG A 1 302 ? 0.688 -5.832 17.489 1.00 92.81 302 ARG A O 1
ATOM 2408 N N . SER A 1 303 ? -1.011 -5.042 16.240 1.00 93.25 303 SER A N 1
ATOM 2409 C CA . SER A 1 303 ? -0.309 -5.204 14.962 1.00 93.25 303 SER A CA 1
ATOM 2410 C C . SER A 1 303 ? 0.949 -4.339 14.860 1.00 93.25 303 SER A C 1
ATOM 2412 O O . SER A 1 303 ? 1.982 -4.814 14.390 1.00 93.25 303 SER A O 1
ATOM 2414 N N . PHE A 1 304 ? 0.915 -3.108 15.372 1.00 90.94 304 PHE A N 1
ATOM 2415 C CA . PHE A 1 304 ? 2.099 -2.252 15.419 1.00 90.94 304 PHE A CA 1
ATOM 2416 C C . PHE A 1 304 ? 3.209 -2.808 16.321 1.00 90.94 304 PHE A C 1
ATOM 2418 O O . PHE A 1 304 ? 4.375 -2.858 15.920 1.00 90.94 304 PHE A O 1
ATOM 2425 N N . LEU A 1 305 ? 2.859 -3.288 17.518 1.00 89.62 305 LEU A N 1
ATOM 2426 C CA . LEU A 1 305 ? 3.815 -3.931 18.422 1.00 89.62 305 LEU A CA 1
ATOM 2427 C C . LEU A 1 305 ? 4.403 -5.215 17.819 1.00 89.62 305 LEU A C 1
ATOM 2429 O O . LEU A 1 305 ? 5.574 -5.516 18.065 1.00 89.62 305 LEU A O 1
ATOM 2433 N N . ASN A 1 306 ? 3.635 -5.949 17.007 1.00 91.25 306 ASN A N 1
ATOM 2434 C CA . ASN A 1 306 ? 4.155 -7.083 16.254 1.00 91.25 306 ASN A CA 1
ATOM 2435 C C . ASN A 1 306 ? 5.178 -6.667 15.191 1.00 91.25 306 ASN A C 1
ATOM 2437 O O . ASN A 1 306 ? 6.283 -7.206 15.183 1.00 91.25 306 ASN A O 1
ATOM 2441 N N . GLU A 1 307 ? 4.868 -5.687 14.341 1.00 89.38 307 GLU A N 1
ATOM 2442 C CA . GLU A 1 307 ? 5.812 -5.234 13.313 1.00 89.38 307 GLU A CA 1
ATOM 2443 C C . GLU A 1 307 ? 7.116 -4.697 13.929 1.00 89.38 307 GLU A C 1
ATOM 2445 O O . GLU A 1 307 ? 8.205 -5.036 13.465 1.00 89.38 307 GLU A O 1
ATOM 2450 N N . LEU A 1 308 ? 7.046 -3.963 15.050 1.00 85.56 308 LEU A N 1
ATOM 2451 C CA . LEU A 1 308 ? 8.244 -3.568 15.805 1.00 85.56 308 LEU A CA 1
ATOM 2452 C C . LEU A 1 308 ? 9.038 -4.764 16.359 1.00 85.56 308 LEU A C 1
ATOM 2454 O O . LEU A 1 308 ? 10.268 -4.701 16.442 1.00 85.56 308 LEU A O 1
ATOM 2458 N N . ARG A 1 309 ? 8.366 -5.851 16.754 1.00 87.00 309 ARG A N 1
ATOM 2459 C CA . ARG A 1 309 ? 9.016 -7.084 17.223 1.00 87.00 309 ARG A CA 1
ATOM 2460 C C . ARG A 1 309 ? 9.729 -7.800 16.074 1.00 87.00 309 ARG A C 1
ATOM 2462 O O . ARG A 1 309 ? 10.881 -8.195 16.247 1.00 87.00 309 ARG A O 1
ATOM 2469 N N . LEU A 1 310 ? 9.098 -7.879 14.901 1.00 87.06 310 LEU A N 1
ATOM 2470 C CA . LEU A 1 310 ? 9.688 -8.452 13.687 1.00 87.06 310 LEU A CA 1
ATOM 2471 C C . LEU A 1 310 ? 10.923 -7.665 13.218 1.00 87.06 310 LEU A C 1
ATOM 2473 O O . LEU A 1 310 ? 11.940 -8.281 12.915 1.00 87.06 310 LEU A O 1
ATOM 2477 N N . VAL A 1 311 ? 10.900 -6.325 13.267 1.00 83.75 311 VAL A N 1
ATOM 2478 C CA . VAL A 1 311 ? 12.091 -5.484 13.004 1.00 83.75 311 VAL A CA 1
ATOM 2479 C C . VAL A 1 311 ? 13.263 -5.876 13.910 1.00 83.75 311 VAL A C 1
ATOM 2481 O O . VAL A 1 311 ? 14.384 -6.067 13.439 1.00 83.75 311 VAL A O 1
ATOM 2484 N N . ARG A 1 312 ? 13.022 -6.005 15.224 1.00 80.69 312 ARG A N 1
ATOM 2485 C CA . ARG A 1 312 ? 14.069 -6.382 16.192 1.00 80.69 312 ARG A CA 1
ATOM 2486 C C . ARG A 1 312 ? 14.607 -7.788 15.918 1.00 80.69 312 ARG A C 1
ATOM 2488 O O . ARG A 1 312 ? 15.809 -8.008 16.061 1.00 80.69 312 ARG A O 1
ATOM 2495 N N . GLN A 1 313 ? 13.738 -8.716 15.517 1.00 82.31 313 GLN A N 1
ATOM 2496 C CA . GLN A 1 313 ? 14.118 -10.082 15.167 1.00 82.31 313 GLN A CA 1
ATOM 2497 C C . GLN A 1 313 ? 14.986 -10.121 13.902 1.00 82.31 313 GLN A C 1
ATOM 2499 O O . GLN A 1 313 ? 16.081 -10.672 13.963 1.00 82.31 313 GLN A O 1
ATOM 2504 N N . ASP A 1 314 ? 14.572 -9.463 12.814 1.00 78.88 314 ASP A N 1
ATOM 2505 C CA . ASP A 1 314 ? 15.345 -9.383 11.564 1.00 78.88 314 ASP A CA 1
ATOM 2506 C C . ASP A 1 314 ? 16.745 -8.769 11.805 1.00 78.88 314 ASP A C 1
ATOM 2508 O O . ASP A 1 314 ? 17.755 -9.285 11.321 1.00 78.88 314 ASP A O 1
ATOM 2512 N N . VAL A 1 315 ? 16.841 -7.710 12.624 1.00 74.50 315 VAL A N 1
ATOM 2513 C CA . VAL A 1 315 ? 18.129 -7.107 13.027 1.00 74.50 315 VAL A CA 1
ATOM 2514 C C . VAL A 1 315 ? 18.991 -8.078 13.844 1.00 74.50 315 VAL A C 1
ATOM 2516 O O . VAL A 1 315 ? 20.208 -8.120 13.656 1.00 74.50 315 VAL A O 1
ATOM 2519 N N . SER A 1 316 ? 18.390 -8.861 14.744 1.00 69.56 316 SER A N 1
ATOM 2520 C CA . SER A 1 316 ? 19.106 -9.866 15.541 1.00 69.56 316 SER A CA 1
ATOM 2521 C C . SER A 1 316 ? 19.647 -11.000 14.663 1.00 69.56 316 SER A C 1
ATOM 2523 O O . SER A 1 316 ? 20.834 -11.323 14.732 1.00 69.56 316 SER A O 1
ATOM 2525 N N . SER A 1 317 ? 18.813 -11.535 13.766 1.00 68.81 317 SER A N 1
ATOM 2526 C CA . SER A 1 317 ? 19.188 -12.583 12.813 1.00 68.81 317 SER A CA 1
ATOM 2527 C C . SER A 1 317 ? 20.335 -12.143 11.898 1.00 68.81 317 SER A C 1
ATOM 2529 O O . SER A 1 317 ? 21.322 -12.871 11.756 1.00 68.81 317 SER A O 1
ATOM 2531 N N . ASN A 1 318 ? 20.281 -10.920 11.362 1.00 60.53 318 ASN A N 1
ATOM 2532 C CA . ASN A 1 318 ? 21.365 -10.374 10.541 1.00 60.53 318 ASN A CA 1
ATOM 2533 C C . ASN A 1 318 ? 22.681 -10.235 11.332 1.00 60.53 318 ASN A C 1
ATOM 2535 O O . ASN A 1 318 ? 23.741 -10.591 10.818 1.00 60.53 318 ASN A O 1
ATOM 2539 N N . LYS A 1 319 ? 22.630 -9.818 12.608 1.00 59.50 319 LYS A N 1
ATOM 2540 C CA . LYS A 1 319 ? 23.823 -9.768 13.477 1.00 59.50 319 LYS A CA 1
ATOM 2541 C C . LYS A 1 319 ? 24.428 -11.147 13.751 1.00 59.50 319 LYS A C 1
ATOM 2543 O O . LYS A 1 319 ? 25.649 -11.243 13.845 1.00 59.50 319 LYS A O 1
ATOM 2548 N N . SER A 1 320 ? 23.617 -12.203 13.872 1.00 49.50 320 SER A N 1
ATOM 2549 C CA . SER A 1 320 ? 24.142 -13.569 14.031 1.00 49.50 320 SER A CA 1
ATOM 2550 C C . SER A 1 320 ? 24.817 -14.106 12.765 1.00 49.50 320 SER A C 1
ATOM 2552 O O . SER A 1 320 ? 25.851 -14.757 12.875 1.00 49.50 320 SER A O 1
ATOM 2554 N N . VAL A 1 321 ? 24.308 -13.782 11.569 1.00 49.62 321 VAL A N 1
ATOM 2555 C CA . VAL A 1 321 ? 24.916 -14.215 10.294 1.00 49.62 321 VAL A CA 1
ATOM 2556 C C . VAL A 1 321 ? 26.270 -13.537 10.052 1.00 49.62 321 VAL A C 1
ATOM 2558 O O . VAL A 1 321 ? 27.205 -14.183 9.588 1.00 49.62 321 VAL A O 1
ATOM 2561 N N . SER A 1 322 ? 26.429 -12.265 10.433 1.00 41.44 322 SER A N 1
ATOM 2562 C CA . SER A 1 322 ? 27.714 -11.551 10.328 1.00 41.44 322 SER A CA 1
ATOM 2563 C C . SER A 1 322 ? 28.774 -11.979 11.356 1.00 41.44 322 SER A C 1
ATOM 2565 O O . SER A 1 322 ? 29.879 -11.441 11.334 1.00 41.44 322 SER A O 1
ATOM 2567 N N . ARG A 1 323 ? 28.469 -12.920 12.262 1.00 38.94 323 ARG A N 1
ATOM 2568 C CA . ARG A 1 323 ? 29.383 -13.395 13.314 1.00 38.94 323 ARG A CA 1
ATOM 2569 C C . ARG A 1 323 ? 29.746 -14.873 13.131 1.00 38.94 323 ARG A C 1
ATOM 2571 O O . ARG A 1 323 ? 29.639 -15.667 14.064 1.00 38.94 323 ARG A O 1
ATOM 2578 N N . ALA A 1 324 ? 30.192 -15.227 11.926 1.00 33.38 324 ALA A N 1
ATOM 2579 C CA . ALA A 1 324 ? 30.858 -16.505 11.687 1.00 33.38 324 ALA A CA 1
ATOM 2580 C C . ALA A 1 324 ? 32.126 -16.632 12.571 1.00 33.38 324 ALA A C 1
ATOM 2582 O O . ALA A 1 324 ? 32.765 -15.612 12.856 1.00 33.38 324 ALA A O 1
ATOM 2583 N N . PRO A 1 325 ? 32.508 -17.844 13.019 1.00 38.62 325 PRO A N 1
ATOM 2584 C CA . PRO A 1 325 ? 33.750 -18.042 13.763 1.00 38.62 325 PRO A CA 1
ATOM 2585 C C . PRO A 1 325 ? 34.976 -17.709 12.894 1.00 38.62 325 PRO A C 1
ATOM 2587 O O . PRO A 1 325 ? 34.906 -17.868 11.671 1.00 38.62 325 PRO A O 1
ATOM 2590 N N . PRO A 1 326 ? 36.114 -17.299 13.486 1.00 38.53 326 PRO A N 1
ATOM 2591 C CA . PRO A 1 326 ? 37.371 -17.240 12.745 1.00 38.53 326 PRO A CA 1
ATOM 2592 C C . PRO A 1 326 ? 37.724 -18.639 12.206 1.00 38.53 326 PRO A C 1
ATOM 2594 O O . PRO A 1 326 ? 37.373 -19.634 12.846 1.00 38.53 326 PRO A O 1
ATOM 2597 N N . PRO A 1 327 ? 38.413 -18.742 11.055 1.00 34.97 327 PRO A N 1
ATOM 2598 C CA . PRO A 1 327 ? 38.791 -20.033 10.498 1.00 34.97 327 PRO A CA 1
ATOM 2599 C C . PRO A 1 327 ? 39.675 -20.784 11.494 1.00 34.97 327 PRO A C 1
ATOM 2601 O O . PRO A 1 327 ? 40.734 -20.298 11.893 1.00 34.97 327 PRO A O 1
ATOM 2604 N N . THR A 1 328 ? 39.233 -21.971 11.903 1.00 33.03 328 THR A N 1
ATOM 2605 C CA . THR A 1 328 ? 40.011 -22.846 12.776 1.00 33.03 328 THR A CA 1
ATOM 2606 C C . THR A 1 328 ? 41.247 -23.307 12.013 1.00 33.03 328 THR A C 1
ATOM 2608 O O . THR A 1 328 ? 41.132 -24.066 11.052 1.00 33.03 328 THR A O 1
ATOM 2611 N N . THR A 1 329 ? 42.427 -22.833 12.413 1.00 31.59 329 THR A N 1
ATOM 2612 C CA . THR A 1 329 ? 43.699 -23.239 11.809 1.00 31.59 329 THR A CA 1
ATOM 2613 C C . THR A 1 329 ? 43.914 -24.736 12.023 1.00 31.59 329 THR A C 1
ATOM 2615 O O . THR A 1 329 ? 44.317 -25.165 13.103 1.00 31.59 329 THR A O 1
ATOM 2618 N N . THR A 1 330 ? 43.639 -25.543 10.999 1.00 29.62 330 THR A N 1
ATOM 2619 C CA . THR A 1 330 ? 43.920 -26.980 11.025 1.00 29.62 330 THR A CA 1
ATOM 2620 C C . THR A 1 330 ? 45.422 -27.193 10.878 1.00 29.62 330 THR A C 1
ATOM 2622 O O . THR A 1 330 ? 45.972 -27.113 9.782 1.00 29.62 330 THR A O 1
ATOM 2625 N N . THR A 1 331 ? 46.091 -27.461 11.996 1.00 30.12 331 THR A N 1
ATOM 2626 C CA . THR A 1 331 ? 47.518 -27.793 12.042 1.00 30.12 331 THR A CA 1
ATOM 2627 C C . THR A 1 331 ? 47.764 -29.170 11.421 1.00 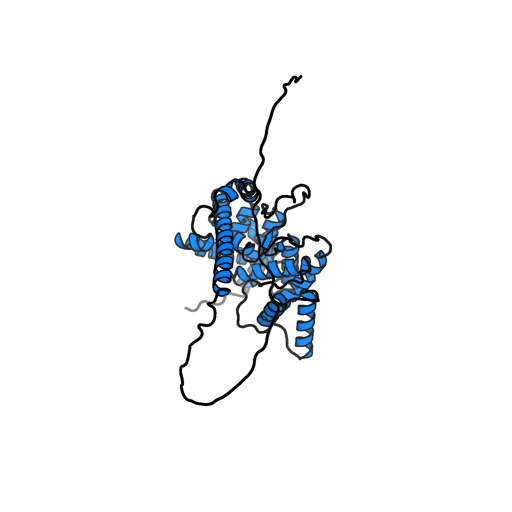30.12 331 THR A C 1
ATOM 2629 O O . THR A 1 331 ? 47.607 -30.193 12.084 1.00 30.12 331 THR A O 1
ATOM 2632 N N . SER A 1 332 ? 48.171 -29.212 10.153 1.00 29.67 332 SER A N 1
ATOM 2633 C CA . SER A 1 332 ? 48.677 -30.430 9.512 1.00 29.67 332 SER A CA 1
ATOM 2634 C C . SER A 1 332 ? 50.162 -30.625 9.834 1.00 29.67 332 SER A C 1
ATOM 2636 O O . SER A 1 332 ? 50.997 -29.807 9.447 1.00 29.67 332 SER A O 1
ATOM 2638 N N . ILE A 1 333 ? 50.481 -31.711 10.534 1.00 30.78 333 ILE A N 1
ATOM 2639 C CA . ILE A 1 333 ? 51.848 -32.127 10.867 1.00 30.78 333 ILE A CA 1
ATOM 2640 C C . ILE A 1 333 ? 52.445 -32.912 9.692 1.00 30.78 333 ILE A C 1
ATOM 2642 O O . ILE A 1 333 ? 51.888 -33.943 9.327 1.00 30.78 333 ILE A O 1
ATOM 2646 N N . THR A 1 334 ? 53.624 -32.506 9.207 1.00 27.66 334 THR A N 1
ATOM 2647 C CA . THR A 1 334 ? 54.551 -33.389 8.471 1.00 27.66 334 THR A CA 1
ATOM 2648 C C . THR A 1 334 ? 55.997 -33.018 8.823 1.00 27.66 334 THR A C 1
ATOM 2650 O O . THR A 1 334 ? 56.313 -31.843 9.004 1.00 27.66 334 THR A O 1
ATOM 2653 N N . THR A 1 335 ? 56.861 -34.020 8.981 1.00 28.70 335 THR A N 1
ATOM 2654 C CA . THR A 1 335 ? 58.219 -33.932 9.554 1.00 28.70 335 THR A CA 1
ATOM 2655 C C . THR A 1 335 ? 59.350 -34.068 8.519 1.00 28.70 335 THR A C 1
ATOM 2657 O O . THR A 1 335 ? 59.106 -34.460 7.382 1.00 28.70 335 THR A O 1
ATOM 2660 N N . THR A 1 336 ? 60.595 -33.851 8.989 1.00 27.50 336 THR A N 1
ATOM 2661 C CA . THR A 1 336 ? 61.928 -34.071 8.352 1.00 27.50 336 THR A CA 1
ATOM 2662 C C . THR A 1 336 ? 62.484 -32.935 7.469 1.00 27.50 336 THR A C 1
ATOM 2664 O O . THR A 1 336 ? 61.723 -32.310 6.743 1.00 27.50 336 THR A O 1
ATOM 2667 N N . ALA A 1 337 ? 63.791 -32.611 7.456 1.00 27.75 337 ALA A N 1
ATOM 2668 C CA . ALA A 1 337 ? 64.893 -32.751 8.441 1.00 27.75 337 ALA A CA 1
ATOM 2669 C C . ALA A 1 337 ? 66.098 -31.845 8.021 1.00 27.75 337 ALA A C 1
ATOM 2671 O O . ALA A 1 337 ? 66.191 -31.546 6.840 1.00 27.75 337 ALA A O 1
ATOM 2672 N N . THR A 1 338 ? 66.973 -31.445 8.975 1.00 27.44 338 THR A N 1
ATOM 2673 C CA . THR A 1 338 ? 68.432 -31.060 8.877 1.00 27.44 338 THR A CA 1
ATOM 2674 C C . THR A 1 338 ? 68.983 -30.365 7.601 1.00 27.44 338 THR A C 1
ATOM 2676 O O . THR A 1 338 ? 68.780 -30.855 6.503 1.00 27.44 338 THR A O 1
ATOM 2679 N N . GLU A 1 339 ? 69.801 -29.296 7.608 1.00 27.16 339 GLU A N 1
ATOM 2680 C CA . GLU A 1 339 ? 70.649 -28.594 8.613 1.00 27.16 339 GLU A CA 1
ATOM 2681 C C . GLU A 1 339 ? 71.032 -27.173 8.068 1.00 27.16 339 GLU A C 1
ATOM 2683 O O . GLU A 1 339 ? 70.537 -26.802 7.008 1.00 27.16 339 GLU A O 1
ATOM 2688 N N . GLY A 1 340 ? 71.866 -26.288 8.653 1.00 25.56 340 GLY A N 1
ATOM 2689 C CA . GLY A 1 340 ? 72.645 -26.263 9.910 1.00 25.56 340 GLY A CA 1
ATOM 2690 C C . GLY A 1 340 ? 73.715 -25.129 9.922 1.00 25.56 340 GLY A C 1
ATOM 2691 O O . GLY A 1 340 ? 74.260 -24.819 8.870 1.00 25.56 340 GLY A O 1
ATOM 2692 N N . ALA A 1 341 ? 74.044 -24.557 11.104 1.00 27.11 341 ALA A N 1
ATOM 2693 C CA . ALA A 1 341 ? 75.159 -23.604 11.408 1.00 27.11 341 ALA A CA 1
ATOM 2694 C C . ALA A 1 341 ? 75.198 -22.211 10.685 1.00 27.11 341 ALA A C 1
ATOM 2696 O O . ALA A 1 341 ? 74.795 -22.085 9.542 1.00 27.11 341 ALA A O 1
ATOM 2697 N N . SER A 1 342 ? 75.723 -21.088 11.226 1.00 25.73 342 SER A N 1
ATOM 2698 C CA . SER A 1 342 ? 76.160 -20.665 12.581 1.00 25.73 342 SER A CA 1
ATOM 2699 C C . SER A 1 342 ? 76.446 -19.131 12.615 1.00 25.73 342 SER A C 1
ATOM 2701 O O . SER A 1 342 ? 76.730 -18.535 11.582 1.00 25.73 342 SER A O 1
ATOM 2703 N N . SER A 1 343 ? 76.530 -18.546 13.826 1.00 27.47 343 SER A N 1
ATOM 2704 C CA . SER A 1 343 ? 77.430 -17.427 14.229 1.00 27.47 343 SER A CA 1
ATOM 2705 C C . SER A 1 343 ? 76.957 -15.948 14.343 1.00 27.47 343 SER A C 1
ATOM 2707 O O . SER A 1 343 ? 76.467 -15.336 13.405 1.00 27.47 343 SER A O 1
ATOM 2709 N N . ARG A 1 344 ? 77.340 -15.363 15.503 1.00 29.19 344 ARG A N 1
ATOM 2710 C CA . ARG A 1 344 ? 77.695 -13.948 15.833 1.00 29.19 344 ARG A CA 1
ATOM 2711 C C . ARG A 1 344 ? 76.617 -12.862 16.082 1.00 29.19 344 ARG A C 1
ATOM 2713 O O . ARG A 1 344 ? 76.204 -12.125 15.199 1.00 29.19 344 ARG A O 1
ATOM 2720 N N . ARG A 1 345 ? 76.361 -12.636 17.385 1.00 28.58 345 ARG A N 1
ATOM 2721 C CA . ARG A 1 345 ? 76.156 -11.309 18.037 1.00 28.58 345 ARG A CA 1
ATOM 2722 C C . ARG A 1 345 ? 77.511 -10.580 18.211 1.00 28.58 345 ARG A C 1
ATOM 2724 O O . ARG A 1 345 ? 78.522 -11.287 18.247 1.00 28.58 345 ARG A O 1
ATOM 2731 N N . PRO A 1 346 ? 77.575 -9.229 18.313 1.00 38.94 346 PRO A N 1
ATOM 2732 C CA . PRO A 1 346 ? 77.364 -8.433 19.561 1.00 38.94 346 PRO A CA 1
ATOM 2733 C C . PRO A 1 346 ? 76.667 -7.060 19.300 1.00 38.94 346 PRO A C 1
ATOM 2735 O O . PRO A 1 346 ? 76.307 -6.791 18.163 1.00 38.94 346 PRO A O 1
ATOM 2738 N N . ALA A 1 347 ? 76.482 -6.095 20.221 1.00 30.11 347 ALA A N 1
ATOM 2739 C CA . ALA A 1 347 ? 76.093 -6.047 21.648 1.00 30.11 347 ALA A CA 1
ATOM 2740 C C . ALA A 1 347 ? 75.775 -4.565 22.030 1.00 30.11 347 ALA A C 1
ATOM 2742 O O . ALA A 1 347 ? 76.304 -3.656 21.397 1.00 30.11 347 ALA A O 1
ATOM 2743 N N . GLY A 1 348 ? 74.979 -4.310 23.085 1.00 26.30 348 GLY A N 1
ATOM 2744 C CA . GLY A 1 348 ? 74.605 -2.951 23.555 1.00 26.30 348 GLY A CA 1
ATOM 2745 C C . GLY A 1 348 ? 73.431 -2.321 22.775 1.00 26.30 348 GLY A C 1
ATOM 2746 O O . GLY A 1 348 ? 73.243 -2.625 21.607 1.00 26.30 348 GLY A O 1
ATOM 2747 N N . ILE A 1 349 ? 72.563 -1.473 23.343 1.00 31.67 349 ILE A N 1
ATOM 2748 C CA . ILE A 1 349 ? 72.652 -0.643 24.561 1.00 31.67 349 ILE A CA 1
ATOM 2749 C C . ILE A 1 349 ? 71.405 -0.827 25.452 1.00 31.67 349 ILE A C 1
ATOM 2751 O O . ILE A 1 349 ? 70.294 -1.010 24.963 1.00 31.67 349 ILE A O 1
ATOM 2755 N N . GLU A 1 350 ? 71.587 -0.719 26.771 1.00 31.69 350 GLU A N 1
ATOM 2756 C CA . GLU A 1 350 ? 70.548 -0.845 27.803 1.00 31.69 350 GLU A CA 1
ATOM 2757 C C . GLU A 1 350 ? 70.357 0.472 28.588 1.00 31.69 350 GLU A C 1
ATOM 2759 O O . GLU A 1 350 ? 71.346 1.121 28.935 1.00 31.69 350 GLU A O 1
ATOM 2764 N N . LYS A 1 351 ? 69.095 0.844 28.884 1.00 33.69 351 LYS A N 1
ATOM 2765 C CA . LYS A 1 351 ? 68.595 1.772 29.942 1.00 33.69 351 LYS A CA 1
ATOM 2766 C C . LYS A 1 351 ? 67.105 2.079 29.671 1.00 33.69 351 LYS A C 1
ATOM 2768 O O . LYS A 1 351 ? 66.734 2.231 28.518 1.00 33.69 351 LYS A O 1
ATOM 2773 N N . LYS A 1 352 ? 66.200 2.275 30.640 1.00 30.17 352 LYS A N 1
ATOM 2774 C CA . LYS A 1 352 ? 66.139 1.896 32.070 1.00 30.17 352 LYS A CA 1
ATOM 2775 C C . LYS A 1 352 ? 64.669 2.062 32.522 1.00 30.17 352 LYS A C 1
ATOM 2777 O O . LYS A 1 352 ? 64.051 3.063 32.176 1.00 30.17 352 LYS A O 1
ATOM 2782 N N . ARG A 1 353 ? 64.103 1.142 33.314 1.00 40.56 353 ARG A N 1
ATOM 2783 C CA . ARG A 1 353 ? 62.773 1.310 33.956 1.00 40.56 353 ARG A CA 1
ATOM 2784 C C . ARG A 1 353 ? 62.874 2.072 35.291 1.00 40.56 353 ARG A C 1
ATOM 2786 O O . ARG A 1 353 ? 63.821 1.835 36.035 1.00 40.56 353 ARG A O 1
ATOM 2793 N N . LYS A 1 354 ? 61.851 2.881 35.606 1.00 32.66 354 LYS A N 1
ATOM 2794 C CA . LYS A 1 354 ? 61.255 3.265 36.922 1.00 32.66 354 LYS A CA 1
ATOM 2795 C C . LYS A 1 354 ? 59.982 4.080 36.572 1.00 32.66 354 LYS A C 1
ATOM 2797 O O . LYS A 1 354 ? 59.999 4.752 35.551 1.00 32.66 354 LYS A O 1
ATOM 2802 N N . GLY A 1 355 ? 58.808 3.939 37.199 1.00 29.75 355 GLY A N 1
ATOM 2803 C CA . GLY A 1 355 ? 58.504 4.046 38.637 1.00 29.75 355 GLY A CA 1
ATOM 2804 C C . GLY A 1 355 ? 58.254 5.533 38.970 1.00 29.75 355 GLY A C 1
ATOM 2805 O O . GLY A 1 355 ? 59.095 6.337 38.600 1.00 29.75 355 GLY A O 1
ATOM 2806 N N . ALA A 1 356 ? 57.179 5.985 39.630 1.00 29.58 356 ALA A N 1
ATOM 2807 C CA . ALA A 1 356 ? 56.162 5.278 40.412 1.00 29.58 356 ALA A CA 1
ATOM 2808 C C . ALA A 1 356 ? 54.859 6.107 40.589 1.00 29.58 356 ALA A C 1
ATOM 2810 O O . ALA A 1 356 ? 54.759 7.246 40.146 1.00 29.58 356 ALA A O 1
ATOM 2811 N N . TRP A 1 357 ? 53.892 5.486 41.274 1.00 31.41 357 TRP A N 1
ATOM 2812 C CA . TRP A 1 357 ? 52.734 6.044 41.986 1.00 31.41 357 TRP A CA 1
ATOM 2813 C C . TRP A 1 357 ? 52.836 7.478 42.550 1.00 31.41 357 TRP A C 1
ATOM 2815 O O . TRP A 1 357 ? 53.861 7.873 43.098 1.00 31.41 357 TRP A O 1
ATOM 2825 N N . GLY A 1 358 ? 51.682 8.156 42.608 1.00 29.48 358 GLY A N 1
ATOM 2826 C CA . GLY A 1 358 ? 51.421 9.338 43.438 1.00 29.48 358 GLY A CA 1
ATOM 2827 C C . GLY A 1 358 ? 49.916 9.481 43.704 1.00 29.48 358 GLY A C 1
ATOM 2828 O O . GLY A 1 358 ? 49.124 9.470 42.770 1.00 29.48 358 GLY A O 1
ATOM 2829 N N . ASN A 1 359 ? 49.515 9.541 44.975 1.00 33.78 359 ASN A N 1
ATOM 2830 C CA . ASN A 1 359 ? 48.122 9.470 45.445 1.00 33.78 359 ASN A CA 1
ATOM 2831 C C . ASN A 1 359 ? 47.766 10.749 46.241 1.00 33.78 359 ASN A C 1
ATOM 2833 O O . ASN A 1 359 ? 48.682 11.416 46.718 1.00 33.78 359 ASN A O 1
ATOM 2837 N N . ARG A 1 360 ? 46.467 10.985 46.520 1.00 33.09 360 ARG A N 1
ATOM 2838 C CA . ARG A 1 360 ? 45.900 12.084 47.362 1.00 33.09 360 ARG A CA 1
ATOM 2839 C C . ARG A 1 360 ? 45.849 13.482 46.685 1.00 33.09 360 ARG A C 1
ATOM 2841 O O . ARG A 1 360 ? 46.594 13.734 45.755 1.00 33.09 360 ARG A O 1
ATOM 2848 N N . HIS A 1 361 ? 44.966 14.422 47.065 1.00 33.81 361 HIS A N 1
ATOM 2849 C CA . HIS A 1 361 ? 44.234 14.601 48.337 1.00 33.81 361 HIS A CA 1
ATOM 2850 C C . HIS A 1 361 ? 42.758 15.043 48.188 1.00 33.81 361 HIS A C 1
ATOM 2852 O O . HIS A 1 361 ? 42.399 15.763 47.264 1.00 33.81 361 HIS A O 1
ATOM 2858 N N . LYS A 1 362 ? 41.925 14.667 49.174 1.00 41.91 362 LYS A N 1
ATOM 2859 C CA . LYS A 1 362 ? 40.651 15.335 49.525 1.00 41.91 362 LYS A CA 1
ATOM 2860 C C . LYS A 1 362 ? 40.911 16.485 50.511 1.00 41.91 362 LYS A C 1
ATOM 2862 O O . LYS A 1 362 ? 41.759 16.295 51.382 1.00 41.91 362 LYS A O 1
ATOM 2867 N N . HIS A 1 363 ? 40.098 17.546 50.456 1.00 33.84 363 HIS A N 1
ATOM 2868 C CA . HIS A 1 363 ? 39.370 18.196 51.576 1.00 33.84 363 HIS A CA 1
ATOM 2869 C C . HIS A 1 363 ? 38.349 19.187 50.950 1.00 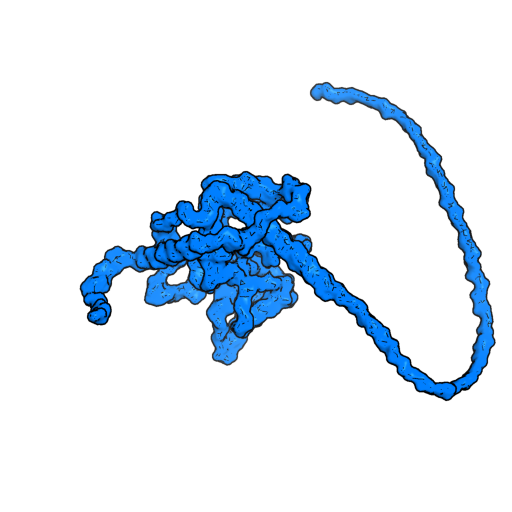33.84 363 HIS A C 1
ATOM 2871 O O . HIS A 1 363 ? 38.662 19.794 49.935 1.00 33.84 363 HIS A O 1
ATOM 2877 N N . ASP A 1 364 ? 37.047 19.102 51.266 1.00 37.06 364 ASP A N 1
ATOM 2878 C CA . ASP A 1 364 ? 36.287 19.884 52.281 1.00 37.06 364 ASP A CA 1
ATOM 2879 C C . ASP A 1 364 ? 36.080 21.384 51.942 1.00 37.06 364 ASP A C 1
ATOM 2881 O O . ASP A 1 364 ? 36.946 21.981 51.322 1.00 37.06 364 ASP A O 1
ATOM 2885 N N . LYS A 1 365 ? 35.047 22.121 52.399 1.00 38.00 365 LYS A N 1
ATOM 2886 C CA . LYS A 1 365 ? 33.689 21.863 52.966 1.00 38.00 365 LYS A CA 1
ATOM 2887 C C . LYS A 1 365 ? 33.102 23.229 53.388 1.00 38.00 365 LYS A C 1
ATOM 2889 O O . LYS A 1 365 ? 33.877 24.118 53.721 1.00 38.00 365 LYS A O 1
ATOM 2894 N N . ARG A 1 366 ? 31.770 23.315 53.586 1.00 34.12 366 ARG A N 1
ATOM 2895 C CA . ARG A 1 366 ? 31.026 24.450 54.215 1.00 34.12 366 ARG A CA 1
ATOM 2896 C C . ARG A 1 366 ? 30.930 25.715 53.336 1.00 34.12 366 ARG A C 1
ATOM 2898 O O . ARG A 1 366 ? 31.777 25.912 52.482 1.00 34.12 366 ARG A O 1
ATOM 2905 N N . ARG A 1 367 ? 29.989 26.652 53.533 1.00 36.94 367 ARG A N 1
ATOM 2906 C CA . ARG A 1 367 ? 28.590 26.685 54.056 1.00 36.94 367 ARG A CA 1
ATOM 2907 C C . ARG A 1 367 ? 28.060 28.106 53.772 1.00 36.94 367 ARG A C 1
ATOM 2909 O O . ARG A 1 367 ? 28.842 29.038 53.935 1.00 36.94 367 ARG A O 1
ATOM 2916 N N . ARG A 1 368 ? 26.751 28.238 53.515 1.00 37.62 368 ARG A N 1
ATOM 2917 C CA . ARG A 1 368 ? 25.778 29.282 53.956 1.00 37.62 368 ARG A CA 1
ATOM 2918 C C . ARG A 1 368 ? 24.556 29.163 53.019 1.00 37.62 368 ARG A C 1
ATOM 2920 O O . ARG A 1 368 ? 24.753 29.026 51.820 1.00 37.62 368 ARG A O 1
ATOM 2927 N N . GLU A 1 369 ? 23.338 28.882 53.497 1.00 33.12 369 GLU A N 1
ATOM 2928 C CA . GLU A 1 369 ? 22.440 29.796 54.247 1.00 33.12 36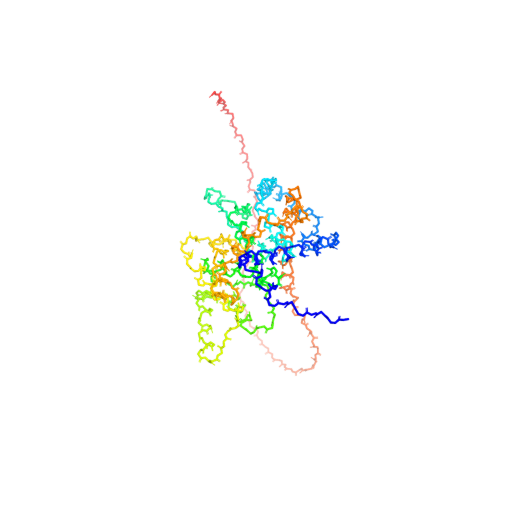9 GLU A CA 1
ATOM 2929 C C . GLU A 1 369 ? 22.196 31.046 53.387 1.00 33.12 369 GLU A C 1
ATOM 2931 O O . GLU A 1 369 ? 23.079 31.888 53.292 1.00 33.12 369 GLU A O 1
ATOM 2936 N N . GLY A 1 370 ? 21.154 31.091 52.552 1.00 31.91 370 GLY A N 1
ATOM 2937 C CA . GLY A 1 370 ? 19.737 31.365 52.875 1.00 31.91 370 GLY A CA 1
ATOM 2938 C C . GLY A 1 370 ? 19.318 32.573 52.002 1.00 31.91 370 GLY A C 1
ATOM 2939 O O . GLY A 1 370 ? 20.205 33.249 51.492 1.00 31.91 370 GLY A O 1
ATOM 2940 N N . GLY A 1 371 ? 18.065 32.918 51.716 1.00 31.45 371 GLY A N 1
ATOM 2941 C CA . GLY A 1 371 ? 16.727 32.393 52.012 1.00 31.45 371 GLY A CA 1
ATOM 2942 C C . GLY A 1 371 ? 15.697 33.397 51.435 1.00 31.45 371 GLY A C 1
ATOM 2943 O O . GLY A 1 371 ? 16.110 34.499 51.080 1.00 31.45 371 GLY A O 1
ATOM 2944 N N . CYS A 1 372 ? 14.404 33.041 51.384 1.00 34.03 372 CYS A N 1
ATOM 2945 C CA . CYS A 1 372 ? 13.277 33.921 50.991 1.00 34.03 372 CYS A CA 1
ATOM 2946 C C . CYS A 1 372 ? 13.286 34.426 49.515 1.00 34.03 372 CYS A C 1
ATOM 2948 O O . CYS A 1 372 ? 14.328 34.504 48.874 1.00 34.03 372 CYS A O 1
ATOM 2950 N N . GLU A 1 373 ? 12.157 34.736 48.872 1.00 36.72 373 GLU A N 1
ATOM 2951 C CA . GLU A 1 373 ? 10.743 34.522 49.227 1.00 36.72 373 GLU A CA 1
ATOM 2952 C C . GLU A 1 373 ? 9.892 34.416 47.949 1.00 36.72 373 GLU A C 1
ATOM 2954 O O . GLU A 1 373 ? 10.394 34.637 46.845 1.00 36.72 373 GLU A O 1
ATOM 2959 N N . ALA A 1 374 ? 8.617 34.064 48.105 1.00 42.34 374 ALA A N 1
ATOM 2960 C CA . ALA A 1 374 ? 7.620 34.127 47.044 1.00 42.34 374 ALA A CA 1
ATOM 2961 C C . ALA A 1 374 ? 6.453 35.013 47.491 1.00 42.34 374 ALA A C 1
ATOM 2963 O O . ALA A 1 374 ? 5.940 34.802 48.588 1.00 42.34 374 ALA A O 1
ATOM 2964 N N . GLU A 1 375 ? 6.019 35.905 46.602 1.00 46.09 375 GLU A N 1
ATOM 2965 C CA . GLU A 1 375 ? 4.625 36.327 46.387 1.00 46.09 375 GLU A CA 1
ATOM 2966 C C . GLU A 1 375 ? 4.404 36.465 44.870 1.00 46.09 375 GLU A C 1
ATOM 2968 O O . GLU A 1 375 ? 5.356 36.903 44.179 1.00 46.09 375 GLU A O 1
#